Protein AF-A0A177B471-F1 (afdb_monomer_lite)

Organism: NCBI:txid1819745

InterPro domains:
  IPR006603 PQ-loop repeat [PF04193] (28-86)
  IPR006603 PQ-loop repeat [PF04193] (118-155)
  IPR006603 PQ-loop repeat [SM00679] (41-72)
  IPR006603 PQ-loop repeat [SM00679] (111-144)
  IPR016817 Mannose-P-dolichol utilization defect 1 protein [PTHR12226] (16-91)

pLDDT: mean 73.07, std 12.73, range [35.38, 90.81]

Foldseek 3Di:
DPVVVVLPPPPPDCVVVSVVVVVVVVVLLCLQVVLVVVLVVLVVLLVVLCVVVVHPPLDDPQLVVLLVVLVVVLVVVCVVVVPDPSPSRPLDDDDPVVSVVSVVSVLSNLVSLQCPVSLVSCVVVVANPSDDLVSLVVVLVSLVVVLVVCVVVVDDPVVNVSSVNSNVSSVSSSVSCVVRVPPDD

Sequence (185 aa):
MTVTKKCVSLEKNLSTLLSIVCIKLALLKILGMGIVTCSAIVKLPQIIKIVRSGNARGLSLFSTFLDIFAATSVSIYGFYKHVPFSKWSSNTIYDSFTEKYEASLRDTALLSQVPLIQIYLNFNNKSTGNLSAITTGLIFIGSFVRFITVLCDNIDTLYLINVTVLSFCNGMLFYQIIHYWNKKS

Structure (mmCIF, N/CA/C/O backbone):
data_AF-A0A177B471-F1
#
_entry.id   AF-A0A177B471-F1
#
loop_
_atom_site.group_PDB
_atom_site.id
_atom_site.type_symbol
_atom_site.label_atom_id
_atom_site.label_alt_id
_atom_site.label_comp_id
_atom_site.label_asym_id
_atom_site.label_entity_id
_atom_site.label_seq_id
_atom_site.pdbx_PDB_ins_code
_atom_site.Cartn_x
_atom_site.Cartn_y
_atom_site.Cartn_z
_atom_site.occupancy
_atom_site.B_iso_or_equiv
_atom_site.auth_seq_id
_atom_site.auth_comp_id
_atom_site.auth_asym_id
_atom_site.auth_atom_id
_atom_site.pdbx_PDB_model_num
ATOM 1 N N . MET A 1 1 ? 8.055 3.881 -27.076 1.00 38.19 1 MET A N 1
ATOM 2 C CA . MET A 1 1 ? 7.096 3.178 -27.970 1.00 38.19 1 MET A CA 1
ATOM 3 C C . MET A 1 1 ? 7.834 2.205 -28.905 1.00 38.19 1 MET A C 1
ATOM 5 O O . MET A 1 1 ? 7.396 1.928 -30.012 1.00 38.19 1 MET A O 1
ATOM 9 N N . THR A 1 2 ? 8.972 1.675 -28.448 1.00 35.38 2 THR A N 1
ATOM 10 C CA . THR A 1 2 ? 10.043 1.161 -29.318 1.00 35.38 2 THR A CA 1
ATOM 11 C C . THR A 1 2 ? 10.175 -0.365 -29.247 1.00 35.38 2 THR A C 1
ATOM 13 O O . THR A 1 2 ? 10.723 -0.977 -30.154 1.00 35.38 2 THR A O 1
ATOM 16 N N . VAL A 1 3 ? 9.611 -0.997 -28.210 1.00 50.38 3 VAL A N 1
ATOM 17 C CA . VAL A 1 3 ? 9.727 -2.447 -27.964 1.00 50.38 3 VAL A CA 1
ATOM 18 C C . VAL A 1 3 ? 8.671 -3.254 -28.730 1.00 50.38 3 VAL A C 1
ATOM 20 O O . VAL A 1 3 ? 8.978 -4.329 -29.232 1.00 50.38 3 VAL A O 1
ATOM 23 N N . THR A 1 4 ? 7.463 -2.712 -28.942 1.00 45.59 4 THR A N 1
ATOM 24 C CA . THR A 1 4 ? 6.420 -3.373 -29.754 1.00 45.59 4 THR A CA 1
ATOM 25 C C . THR A 1 4 ? 6.856 -3.550 -31.212 1.00 45.59 4 THR A C 1
ATOM 27 O O . THR A 1 4 ? 6.520 -4.546 -31.839 1.00 45.59 4 THR A O 1
ATOM 30 N N . LYS A 1 5 ? 7.670 -2.621 -31.736 1.00 43.56 5 LYS A N 1
ATOM 31 C CA . LYS A 1 5 ? 8.214 -2.701 -33.100 1.00 43.56 5 LYS A CA 1
ATOM 32 C C . LYS A 1 5 ? 9.277 -3.799 -33.258 1.00 43.56 5 LYS A C 1
ATOM 34 O O . LYS A 1 5 ? 9.393 -4.361 -34.337 1.00 43.56 5 LYS A O 1
ATOM 39 N N . LYS A 1 6 ? 9.999 -4.157 -32.186 1.00 44.16 6 LYS A N 1
ATOM 40 C CA . LYS A 1 6 ? 11.016 -5.227 -32.201 1.00 44.16 6 LYS A CA 1
ATOM 41 C C . LYS A 1 6 ? 10.428 -6.641 -32.284 1.00 44.16 6 LYS A C 1
ATOM 43 O O . LYS A 1 6 ? 11.142 -7.552 -32.679 1.00 44.16 6 LYS A O 1
ATOM 48 N N . CYS A 1 7 ? 9.150 -6.830 -31.943 1.00 47.91 7 CYS A N 1
ATOM 49 C CA . CYS A 1 7 ? 8.487 -8.134 -32.076 1.00 47.91 7 CYS A CA 1
ATOM 50 C C . CYS A 1 7 ? 8.095 -8.461 -33.526 1.00 47.91 7 CYS A C 1
ATOM 52 O O . CYS A 1 7 ? 7.915 -9.627 -33.845 1.00 47.91 7 CYS A O 1
ATOM 54 N N . VAL A 1 8 ? 7.978 -7.453 -34.399 1.00 50.59 8 VAL A N 1
ATOM 55 C CA . VAL A 1 8 ? 7.474 -7.625 -35.773 1.00 50.59 8 VAL A CA 1
ATOM 56 C C . VAL A 1 8 ? 8.587 -7.984 -36.772 1.00 50.59 8 VAL A C 1
ATOM 58 O O . VAL A 1 8 ? 8.300 -8.565 -37.804 1.00 50.59 8 VAL A O 1
ATOM 61 N N . SER A 1 9 ? 9.866 -7.697 -36.489 1.00 46.88 9 SER A N 1
ATOM 62 C CA . SER A 1 9 ? 10.953 -7.874 -37.476 1.00 46.88 9 SER A CA 1
ATOM 63 C C . SER A 1 9 ? 11.764 -9.174 -37.359 1.00 46.88 9 SER A C 1
ATOM 65 O O . SER A 1 9 ? 12.731 -9.348 -38.096 1.00 46.88 9 SER A O 1
ATOM 67 N N . LEU A 1 10 ? 11.444 -10.070 -36.423 1.00 47.53 10 LEU A N 1
ATOM 68 C CA . LEU A 1 10 ? 12.214 -11.295 -36.141 1.00 47.53 10 LEU A CA 1
ATOM 69 C C . LEU A 1 10 ? 11.346 -12.540 -36.384 1.00 47.53 10 LEU A C 1
ATOM 71 O O . LEU A 1 10 ? 11.092 -13.338 -35.488 1.00 47.53 10 LEU A O 1
ATOM 75 N N . GLU A 1 11 ? 10.849 -12.671 -37.614 1.00 52.66 11 GLU A N 1
ATOM 76 C CA . GLU A 1 11 ? 9.748 -13.582 -37.959 1.00 52.66 11 GLU A CA 1
ATOM 77 C C . GLU A 1 11 ? 10.163 -15.028 -38.307 1.00 52.66 11 GLU A C 1
ATOM 79 O O . GLU A 1 11 ? 9.288 -15.870 -38.443 1.00 52.66 11 GLU A O 1
ATOM 84 N N . LYS A 1 12 ? 11.449 -15.398 -38.449 1.00 49.22 12 LYS A N 1
ATOM 85 C CA . LYS A 1 12 ? 11.762 -16.654 -39.181 1.00 49.22 12 LYS A CA 1
ATOM 86 C C . LYS A 1 12 ? 12.421 -17.843 -38.470 1.00 49.22 12 LYS A C 1
ATOM 88 O O . LYS A 1 12 ? 12.541 -18.865 -39.124 1.00 49.22 12 LYS A O 1
ATOM 93 N N . ASN A 1 13 ? 12.786 -17.810 -37.181 1.00 51.12 13 ASN A N 1
ATOM 94 C CA . ASN A 1 13 ? 13.334 -19.026 -36.522 1.00 51.12 13 ASN A CA 1
ATOM 95 C C . ASN A 1 13 ? 13.158 -19.123 -34.984 1.00 51.12 13 ASN A C 1
ATOM 97 O O . ASN A 1 13 ? 13.809 -19.938 -34.338 1.00 51.12 13 ASN A O 1
ATOM 101 N N . LEU A 1 14 ? 12.296 -18.301 -34.367 1.00 51.00 14 LEU A N 1
ATOM 102 C CA . LEU A 1 14 ? 12.240 -18.105 -32.901 1.00 51.00 14 LEU A CA 1
ATOM 103 C C . LEU A 1 14 ? 10.839 -18.345 -32.284 1.00 51.00 14 LEU A C 1
ATOM 105 O O . LEU A 1 14 ? 10.542 -17.880 -31.185 1.00 51.00 14 LEU A O 1
ATOM 109 N N . SER A 1 15 ? 9.955 -19.063 -32.978 1.00 59.62 15 SER A N 1
ATOM 110 C CA . SER A 1 15 ? 8.521 -19.205 -32.654 1.00 59.62 15 SER A CA 1
ATOM 111 C C . SER A 1 15 ? 8.220 -19.692 -31.223 1.00 59.62 15 SER A C 1
ATOM 113 O O . SER A 1 15 ? 7.296 -19.183 -30.578 1.00 59.62 15 SER A O 1
ATOM 115 N N . THR A 1 16 ? 9.024 -20.606 -30.671 1.00 56.94 16 THR A N 1
ATOM 116 C CA . THR A 1 16 ? 8.803 -21.159 -29.320 1.00 56.94 16 THR A CA 1
ATOM 117 C C . THR A 1 16 ? 9.272 -20.219 -28.201 1.00 56.94 16 THR A C 1
ATOM 119 O O . THR A 1 16 ? 8.581 -20.056 -27.197 1.00 56.94 16 THR A O 1
ATOM 122 N N . LEU A 1 17 ? 10.411 -19.538 -28.377 1.00 55.16 17 LEU A N 1
ATOM 123 C CA . LEU A 1 17 ? 10.946 -18.596 -27.383 1.00 55.16 17 LEU A CA 1
ATOM 124 C C . LEU A 1 17 ? 10.143 -17.278 -27.370 1.00 55.16 17 LEU A C 1
ATOM 126 O O . LEU A 1 17 ? 9.914 -16.695 -26.309 1.00 55.16 17 LEU A O 1
ATOM 130 N N . LEU A 1 18 ? 9.659 -16.838 -28.541 1.00 53.12 18 LEU A N 1
ATOM 131 C CA . LEU A 1 18 ? 8.874 -15.610 -28.712 1.00 53.12 18 LEU A CA 1
ATOM 132 C C . LEU A 1 18 ? 7.506 -15.692 -28.017 1.00 53.12 18 LEU A C 1
ATOM 134 O O . LEU A 1 18 ? 7.104 -14.738 -27.352 1.00 53.12 18 LEU A O 1
ATOM 138 N N . SER A 1 19 ? 6.826 -16.840 -28.097 1.00 59.97 19 SER A N 1
ATOM 139 C CA . SER A 1 19 ? 5.537 -17.060 -27.423 1.00 59.97 19 SER A CA 1
ATOM 140 C C . SER A 1 19 ? 5.664 -16.908 -25.904 1.00 59.97 19 SER A C 1
ATOM 142 O O . SER A 1 19 ? 4.873 -16.210 -25.273 1.00 59.97 19 SER A O 1
ATOM 144 N N . ILE A 1 20 ? 6.718 -17.477 -25.314 1.00 65.38 20 ILE A N 1
ATOM 145 C CA . ILE A 1 20 ? 6.959 -17.438 -23.865 1.00 65.38 20 ILE A CA 1
ATOM 146 C C . ILE A 1 20 ? 7.250 -16.007 -23.385 1.00 65.38 20 ILE A C 1
ATOM 148 O O . ILE A 1 20 ? 6.701 -15.572 -22.371 1.00 65.38 20 ILE A O 1
ATOM 152 N N . VAL A 1 21 ? 8.073 -15.247 -24.116 1.00 66.06 21 VAL A N 1
ATOM 153 C CA . VAL A 1 21 ? 8.419 -13.860 -23.753 1.00 66.06 21 VAL A CA 1
ATOM 154 C C . VAL A 1 21 ? 7.217 -12.924 -23.916 1.00 66.06 21 VAL A C 1
ATOM 156 O O . VAL A 1 21 ? 6.961 -12.101 -23.035 1.00 66.06 21 VAL A O 1
ATOM 159 N N . CYS A 1 22 ? 6.434 -13.064 -24.989 1.00 64.81 22 CYS A N 1
ATOM 160 C CA . CYS A 1 22 ? 5.253 -12.227 -25.216 1.00 64.81 22 CYS A CA 1
ATOM 161 C C . CYS A 1 22 ? 4.136 -12.510 -24.205 1.00 64.81 22 CYS A C 1
ATOM 163 O O . CYS A 1 22 ? 3.511 -11.565 -23.726 1.00 64.81 22 CYS A O 1
ATOM 165 N N . ILE A 1 23 ? 3.919 -13.778 -23.837 1.00 67.94 23 ILE A N 1
ATOM 166 C CA . ILE A 1 23 ? 2.938 -14.170 -22.814 1.00 67.94 23 ILE A CA 1
ATOM 167 C C . ILE A 1 23 ? 3.339 -13.615 -21.448 1.00 67.94 23 ILE A C 1
ATOM 169 O O . ILE A 1 23 ? 2.507 -13.001 -20.782 1.00 67.94 23 ILE A O 1
ATOM 173 N N . LYS A 1 24 ? 4.613 -13.738 -21.052 1.00 64.06 24 LYS A N 1
ATOM 174 C CA . LYS A 1 24 ? 5.114 -13.130 -19.808 1.00 64.06 24 LYS A CA 1
ATOM 175 C C . LYS A 1 24 ? 4.924 -11.613 -19.805 1.00 64.06 24 LYS A C 1
ATOM 177 O O . LYS A 1 24 ? 4.429 -11.059 -18.831 1.00 64.06 24 LYS A O 1
ATOM 182 N N . LEU A 1 25 ? 5.238 -10.936 -20.909 1.00 62.28 25 LEU A N 1
ATOM 183 C CA . LEU A 1 25 ? 5.087 -9.483 -21.007 1.00 62.28 25 LEU A CA 1
ATOM 184 C C . LEU A 1 25 ? 3.614 -9.037 -20.998 1.00 62.28 25 LEU A C 1
ATOM 186 O O . LEU A 1 25 ? 3.277 -8.006 -20.414 1.00 62.28 25 LEU A O 1
ATOM 190 N N . ALA A 1 26 ? 2.732 -9.796 -21.649 1.00 66.31 26 ALA A N 1
ATOM 191 C CA . ALA A 1 26 ? 1.294 -9.553 -21.638 1.00 66.31 26 ALA A CA 1
ATOM 192 C C . ALA A 1 26 ? 0.719 -9.751 -20.230 1.00 66.31 26 ALA A C 1
ATOM 194 O O . ALA A 1 26 ? -0.012 -8.886 -19.749 1.00 66.31 26 ALA A O 1
ATOM 195 N N . LEU A 1 27 ? 1.125 -10.820 -19.540 1.00 67.62 27 LEU A N 1
ATOM 196 C CA . LEU A 1 27 ? 0.764 -11.077 -18.148 1.00 67.62 27 LEU A CA 1
ATOM 197 C C . LEU A 1 27 ? 1.218 -9.938 -17.235 1.00 67.62 27 LEU A C 1
ATOM 199 O O . LEU A 1 27 ? 0.399 -9.415 -16.491 1.00 67.62 27 LEU A O 1
ATOM 203 N N . LEU A 1 28 ? 2.467 -9.480 -17.344 1.00 63.16 28 LEU A N 1
ATOM 204 C CA . LEU A 1 28 ? 2.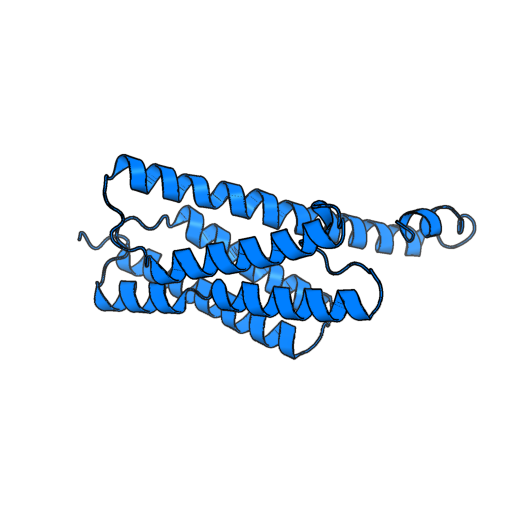987 -8.371 -16.533 1.00 63.16 28 LEU A CA 1
ATOM 205 C C . LEU A 1 28 ? 2.232 -7.053 -16.775 1.00 63.16 28 LEU A C 1
ATOM 207 O O . LEU A 1 28 ? 1.981 -6.294 -15.837 1.00 63.16 28 LEU A O 1
ATOM 211 N N . LYS A 1 29 ? 1.813 -6.782 -18.017 1.00 64.19 29 LYS A N 1
ATOM 212 C CA . LYS A 1 29 ? 0.992 -5.604 -18.348 1.00 64.19 29 LYS A CA 1
ATOM 213 C C . LYS A 1 29 ? -0.424 -5.700 -17.787 1.00 64.19 29 LYS A C 1
ATOM 215 O O . LYS A 1 29 ? -0.930 -4.714 -17.253 1.00 64.19 29 LYS A O 1
ATOM 220 N N . ILE A 1 30 ? -1.056 -6.866 -17.907 1.00 70.00 30 ILE A N 1
ATOM 221 C CA . ILE A 1 30 ? -2.401 -7.114 -17.371 1.00 70.00 30 ILE A CA 1
ATOM 222 C C . ILE A 1 30 ? -2.370 -7.055 -15.841 1.00 70.00 30 ILE A C 1
ATOM 224 O O . ILE A 1 30 ? -3.243 -6.434 -15.241 1.00 70.00 30 ILE A O 1
ATOM 228 N N . LEU A 1 31 ? -1.331 -7.612 -15.214 1.00 69.81 31 LEU A N 1
ATOM 229 C CA . LEU A 1 31 ? -1.132 -7.573 -13.768 1.00 69.81 31 LEU A CA 1
ATOM 230 C C . LEU A 1 31 ? -0.942 -6.130 -13.276 1.00 69.81 31 LEU A C 1
ATOM 232 O O . LEU A 1 31 ? -1.608 -5.709 -12.334 1.00 69.81 31 LEU A O 1
ATOM 236 N N . GLY A 1 32 ? -0.095 -5.344 -13.949 1.00 64.06 32 GLY A N 1
ATOM 237 C CA . GLY A 1 32 ? 0.155 -3.942 -13.604 1.00 64.06 32 GLY A CA 1
ATOM 238 C C . GLY A 1 32 ? -1.097 -3.064 -13.693 1.00 64.06 32 GLY A C 1
ATOM 239 O O . GLY A 1 32 ? -1.443 -2.390 -12.723 1.00 64.06 32 GLY A O 1
ATOM 240 N N . MET A 1 33 ? -1.818 -3.119 -14.819 1.00 63.91 33 MET A N 1
ATOM 241 C CA . MET A 1 33 ? -3.074 -2.372 -14.989 1.00 63.91 33 MET A CA 1
ATOM 242 C C . MET A 1 33 ? -4.164 -2.869 -14.032 1.00 63.91 33 MET A C 1
ATOM 244 O O . MET A 1 33 ? -4.867 -2.060 -13.430 1.00 63.91 33 MET A O 1
ATOM 248 N N . GLY A 1 34 ? -4.254 -4.187 -13.829 1.00 70.94 34 GLY A N 1
ATOM 249 C CA . GLY A 1 34 ? -5.195 -4.805 -12.901 1.00 70.94 34 GLY A CA 1
ATOM 250 C C . GLY A 1 34 ? -5.001 -4.318 -11.469 1.00 70.94 34 GLY A C 1
ATOM 251 O O . GLY A 1 34 ? -5.975 -3.977 -10.809 1.00 70.94 34 GLY A O 1
ATOM 252 N N . ILE A 1 35 ? -3.759 -4.186 -10.996 1.00 67.88 35 ILE A N 1
ATOM 253 C CA . ILE A 1 35 ? -3.475 -3.678 -9.647 1.00 67.88 35 ILE A CA 1
ATOM 254 C C . ILE A 1 35 ? -3.960 -2.230 -9.476 1.00 67.88 35 ILE A C 1
ATOM 256 O O . ILE A 1 35 ? -4.542 -1.911 -8.440 1.00 67.88 35 ILE A O 1
ATOM 260 N N . VAL A 1 36 ? -3.754 -1.355 -10.468 1.00 67.69 36 VAL A N 1
ATOM 261 C CA . VAL A 1 36 ? -4.189 0.055 -10.396 1.00 67.69 36 VAL A CA 1
ATOM 262 C C . VAL A 1 36 ? -5.714 0.159 -10.403 1.00 67.69 36 VAL A C 1
ATOM 264 O O . VAL A 1 36 ? -6.290 0.817 -9.534 1.00 67.69 36 VAL A O 1
ATOM 267 N N . THR A 1 37 ? -6.379 -0.529 -11.335 1.00 69.62 37 THR A N 1
ATOM 268 C CA . THR A 1 37 ? -7.844 -0.511 -11.440 1.00 69.62 37 THR A CA 1
ATOM 269 C C . THR A 1 37 ? -8.496 -1.144 -10.211 1.00 69.62 37 THR A C 1
ATOM 271 O O . THR A 1 37 ? -9.422 -0.565 -9.643 1.00 69.62 37 THR A O 1
ATOM 274 N N . CYS A 1 38 ? -7.969 -2.270 -9.721 1.00 73.00 38 CYS A N 1
ATOM 275 C CA . CYS A 1 38 ? -8.441 -2.887 -8.484 1.00 73.00 38 CYS A CA 1
ATOM 276 C C . CYS A 1 38 ? -8.205 -1.974 -7.275 1.00 73.00 38 CYS A C 1
ATOM 278 O O . CYS A 1 38 ? -9.106 -1.830 -6.457 1.00 73.00 38 CYS A O 1
ATOM 280 N N . SER A 1 39 ? -7.055 -1.301 -7.166 1.00 69.69 39 SER A N 1
ATOM 281 C CA . SER A 1 39 ? -6.757 -0.398 -6.041 1.00 69.69 39 SER A CA 1
ATOM 282 C C . SER A 1 39 ? -7.748 0.771 -5.933 1.00 69.69 39 SER A C 1
ATOM 284 O O . SER A 1 39 ? -8.172 1.125 -4.830 1.00 69.69 39 SER A O 1
ATOM 286 N N . ALA A 1 40 ? -8.176 1.334 -7.066 1.00 70.69 40 ALA A N 1
ATOM 287 C CA . ALA A 1 40 ? -9.208 2.368 -7.089 1.00 70.69 40 ALA A CA 1
ATOM 288 C C . ALA A 1 40 ? -10.576 1.819 -6.649 1.00 70.69 40 ALA A C 1
ATOM 290 O O . ALA A 1 40 ? -11.255 2.428 -5.821 1.00 70.69 40 ALA A O 1
ATOM 291 N N . ILE A 1 41 ? -10.955 0.635 -7.144 1.00 77.69 41 ILE A N 1
ATOM 292 C CA . ILE A 1 41 ? -12.241 -0.001 -6.827 1.00 77.69 41 ILE A CA 1
ATOM 293 C C . ILE A 1 41 ? -12.331 -0.359 -5.342 1.00 77.69 41 ILE A C 1
ATOM 295 O O . ILE A 1 41 ? -13.364 -0.126 -4.722 1.00 77.69 41 ILE A O 1
ATOM 299 N N . VAL A 1 42 ? -11.261 -0.874 -4.732 1.00 75.69 42 VAL A N 1
ATOM 300 C CA . VAL A 1 42 ? -11.305 -1.322 -3.329 1.00 75.69 42 VAL A CA 1
ATOM 301 C C . VAL A 1 42 ? -11.420 -0.179 -2.323 1.00 75.69 42 VAL A C 1
ATOM 303 O O . VAL A 1 42 ? -11.915 -0.405 -1.218 1.00 75.69 42 VAL A O 1
ATOM 306 N N . LYS A 1 43 ? -11.040 1.050 -2.693 1.00 75.38 43 LYS A N 1
ATOM 307 C CA . LYS A 1 43 ? -11.235 2.244 -1.853 1.00 75.38 43 LYS A CA 1
ATOM 308 C C . LYS A 1 43 ? -12.704 2.705 -1.831 1.00 75.38 43 LYS A C 1
ATOM 310 O O . LYS A 1 43 ? -13.138 3.295 -0.844 1.00 75.38 43 LYS A O 1
ATOM 315 N N . LEU A 1 44 ? -13.507 2.376 -2.849 1.00 79.88 44 LEU A N 1
ATOM 316 C CA . LEU A 1 44 ? -14.922 2.778 -2.924 1.00 79.88 44 LEU A CA 1
ATOM 317 C C . LEU A 1 44 ? -15.797 2.169 -1.808 1.00 79.88 44 LEU A C 1
ATOM 319 O O . LEU A 1 44 ? -16.528 2.924 -1.166 1.00 79.88 44 LEU A O 1
ATOM 323 N N . PRO A 1 45 ? -15.709 0.862 -1.482 1.00 75.81 45 PRO A N 1
ATOM 324 C CA . PRO A 1 45 ? -16.402 0.293 -0.328 1.00 75.81 45 PRO A CA 1
ATOM 325 C C . PRO A 1 45 ? -16.083 0.997 0.995 1.00 75.81 45 PRO A C 1
ATOM 327 O O . PRO A 1 45 ? -16.980 1.174 1.819 1.00 75.81 45 PRO A O 1
ATOM 330 N N . GLN A 1 46 ? -14.831 1.428 1.199 1.00 79.25 46 GLN A N 1
ATOM 331 C CA . GLN A 1 46 ? -14.449 2.189 2.394 1.00 79.25 46 GLN A CA 1
ATOM 332 C C . GLN A 1 46 ? -15.154 3.544 2.434 1.00 79.25 46 GLN A C 1
ATOM 334 O O . GLN A 1 46 ? -15.735 3.889 3.460 1.00 79.25 46 GLN A O 1
ATOM 339 N N . ILE A 1 47 ? -15.178 4.272 1.314 1.00 82.62 47 ILE A N 1
ATOM 340 C CA . ILE A 1 47 ? -15.847 5.577 1.216 1.00 82.62 47 ILE A CA 1
ATOM 341 C C . ILE A 1 47 ? -17.350 5.435 1.478 1.00 82.62 47 ILE A C 1
ATOM 343 O O . ILE A 1 47 ? -17.900 6.159 2.305 1.00 82.62 47 ILE A O 1
ATOM 347 N N . ILE A 1 48 ? -18.011 4.459 0.849 1.00 81.75 48 ILE A N 1
ATOM 348 C CA . ILE A 1 48 ? -19.448 4.208 1.044 1.00 81.75 48 ILE A CA 1
ATOM 349 C C . ILE A 1 48 ? -19.751 3.871 2.510 1.00 81.75 48 ILE A C 1
ATOM 351 O O . ILE A 1 48 ? -20.743 4.354 3.059 1.00 81.75 48 ILE A O 1
ATOM 355 N N . LYS A 1 49 ? -18.907 3.062 3.163 1.00 78.19 49 LYS A N 1
ATOM 356 C CA . LYS A 1 49 ? -19.074 2.697 4.578 1.00 78.19 49 LYS A CA 1
ATOM 357 C C . LYS A 1 49 ? -18.906 3.913 5.497 1.00 78.19 49 LYS A C 1
ATOM 359 O O . LYS A 1 49 ? -19.704 4.082 6.417 1.00 78.19 49 LYS A O 1
ATOM 364 N N . ILE A 1 50 ? -17.943 4.793 5.216 1.00 81.94 50 ILE A N 1
ATOM 365 C CA . ILE A 1 50 ? -17.751 6.047 5.963 1.00 81.94 50 ILE A CA 1
ATOM 366 C C . ILE A 1 50 ? -18.974 6.956 5.800 1.00 81.94 50 ILE A C 1
ATOM 368 O O . ILE A 1 50 ? -19.549 7.364 6.806 1.00 81.94 50 ILE A O 1
ATOM 372 N N . VAL A 1 51 ? -19.433 7.189 4.565 1.00 84.62 51 VAL A N 1
ATOM 373 C CA . VAL A 1 51 ? -20.606 8.039 4.278 1.00 84.62 51 VAL A CA 1
ATOM 374 C C . VAL A 1 51 ? -21.864 7.503 4.964 1.00 84.62 51 VAL A C 1
ATOM 376 O O . VAL A 1 51 ? -22.592 8.268 5.587 1.00 84.62 51 VAL A O 1
ATOM 379 N N . ARG A 1 52 ? -22.100 6.186 4.922 1.00 82.06 52 ARG A N 1
ATOM 380 C CA . ARG A 1 52 ? -23.259 5.559 5.582 1.00 82.06 52 ARG A CA 1
ATOM 381 C C . ARG A 1 52 ? -23.205 5.609 7.105 1.00 82.06 52 ARG A C 1
ATOM 383 O O . ARG A 1 52 ? -24.247 5.686 7.742 1.00 82.06 52 ARG A O 1
ATOM 390 N N . SER A 1 53 ? -22.014 5.520 7.687 1.00 80.44 53 SER A N 1
ATOM 391 C CA . SER A 1 53 ? -21.836 5.523 9.144 1.00 80.44 53 SER A CA 1
ATOM 392 C C . SER A 1 53 ? -21.773 6.929 9.750 1.00 80.44 53 SER A C 1
ATOM 394 O O . SER A 1 53 ? -21.829 7.065 10.971 1.00 80.44 53 SER A O 1
ATOM 396 N N . GLY A 1 54 ? -21.599 7.964 8.918 1.00 81.56 54 GLY A N 1
ATOM 397 C CA . GLY A 1 54 ? -21.437 9.352 9.354 1.00 81.56 54 GLY A C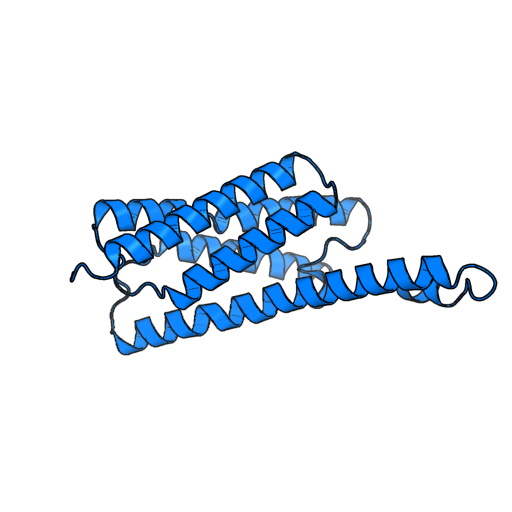A 1
ATOM 398 C C . GLY A 1 54 ? -20.195 9.599 10.219 1.00 81.56 54 GLY A C 1
ATOM 399 O O . GLY A 1 54 ? -20.091 10.649 10.847 1.00 81.56 54 GLY A O 1
ATOM 400 N N . ASN A 1 55 ? -19.262 8.642 10.306 1.00 77.44 55 ASN A N 1
ATOM 401 C CA . ASN A 1 55 ? -18.092 8.745 11.171 1.00 77.44 55 ASN A CA 1
ATOM 402 C C . ASN A 1 55 ? -16.864 8.059 10.549 1.00 77.44 55 ASN A C 1
ATOM 404 O O . ASN A 1 55 ? -16.965 6.989 9.953 1.00 77.44 55 ASN A O 1
ATOM 408 N N . ALA A 1 56 ? -15.681 8.647 10.719 1.00 76.69 56 ALA A N 1
ATOM 409 C CA . ALA A 1 56 ? -14.409 8.124 10.208 1.00 76.69 56 ALA A CA 1
ATOM 410 C C . ALA A 1 56 ? -13.545 7.461 11.303 1.00 76.69 56 ALA A C 1
ATOM 412 O O . ALA A 1 56 ? -12.326 7.353 11.164 1.00 76.69 56 ALA A O 1
ATOM 413 N N . ARG A 1 57 ? -14.162 7.010 12.409 1.00 75.38 57 ARG A N 1
ATOM 414 C CA . ARG A 1 57 ? -13.467 6.289 13.491 1.00 75.38 57 ARG A CA 1
ATOM 415 C C . ARG A 1 57 ? -12.673 5.097 12.942 1.00 75.38 57 ARG A C 1
ATOM 417 O O . ARG A 1 57 ? -13.222 4.263 12.223 1.00 75.38 57 ARG A O 1
ATOM 424 N N . GLY A 1 58 ? -11.396 5.015 13.324 1.00 75.06 58 GLY A N 1
ATOM 425 C CA . GLY A 1 58 ? -10.462 3.972 12.883 1.00 75.06 58 GLY A CA 1
ATOM 426 C C . GLY A 1 58 ? -9.613 4.333 11.658 1.00 75.06 58 GLY A C 1
ATOM 427 O O . GLY A 1 58 ? -8.831 3.497 11.221 1.00 75.06 58 GLY A O 1
ATOM 428 N N . LEU A 1 59 ? -9.737 5.550 11.108 1.00 81.31 59 LEU A N 1
ATOM 429 C CA . LEU A 1 59 ? -8.904 6.027 10.002 1.00 81.31 59 LEU A CA 1
ATOM 430 C C . LEU A 1 59 ? -7.980 7.170 10.453 1.00 81.31 59 LEU A C 1
ATOM 432 O O . LEU A 1 59 ? -8.444 8.206 10.925 1.00 81.31 59 LEU A O 1
ATOM 436 N N . SER A 1 60 ? -6.667 7.018 10.268 1.00 85.69 60 SER A N 1
ATOM 437 C CA . SER A 1 60 ? -5.723 8.134 10.426 1.00 85.69 60 SER A CA 1
ATOM 438 C C . SER A 1 60 ? -5.800 9.117 9.256 1.00 85.69 60 SER A C 1
ATOM 440 O O . SER A 1 60 ? -5.490 8.764 8.112 1.00 85.69 60 SER A O 1
ATOM 442 N N . LEU A 1 61 ? -6.135 10.375 9.558 1.00 80.94 61 LEU A N 1
ATOM 443 C CA . LEU A 1 61 ? -6.074 11.483 8.598 1.00 80.94 61 LEU A CA 1
ATOM 444 C C . LEU A 1 61 ? -4.658 11.678 8.050 1.00 80.94 61 LEU A C 1
ATOM 446 O O . LEU A 1 61 ? -4.489 11.885 6.854 1.00 80.94 61 LEU A O 1
ATOM 450 N N . PHE A 1 62 ? -3.641 11.554 8.906 1.00 83.88 62 PHE A N 1
ATOM 451 C CA . PHE A 1 62 ? -2.249 11.776 8.521 1.00 83.88 62 PHE A CA 1
ATOM 452 C C . PHE A 1 62 ? -1.747 10.718 7.530 1.00 83.88 62 PHE A C 1
ATOM 454 O O . PHE A 1 62 ? -1.177 11.057 6.498 1.00 83.88 62 PHE A O 1
ATOM 461 N N . SER A 1 63 ? -2.038 9.438 7.784 1.00 83.31 63 SER A N 1
ATOM 462 C CA . SER A 1 63 ? -1.722 8.353 6.840 1.00 83.31 63 SER A CA 1
ATOM 463 C C . SER A 1 63 ? -2.452 8.537 5.507 1.00 83.31 63 SER A C 1
ATOM 465 O O . SER A 1 63 ? -1.849 8.388 4.451 1.00 83.31 63 SER A O 1
ATOM 467 N N . THR A 1 64 ? -3.728 8.931 5.553 1.00 82.12 64 THR A N 1
ATOM 468 C CA . THR A 1 64 ? -4.523 9.180 4.340 1.00 82.12 64 THR A CA 1
ATOM 469 C C . THR A 1 64 ? -3.966 10.357 3.533 1.00 82.12 64 THR A C 1
ATOM 471 O O . THR A 1 64 ? -3.933 10.312 2.305 1.00 82.12 64 THR A O 1
ATOM 474 N N . PHE A 1 65 ? -3.496 11.404 4.210 1.00 84.38 65 PHE A N 1
ATOM 475 C CA . PHE A 1 65 ? -2.871 12.556 3.569 1.00 84.38 65 PHE A CA 1
ATOM 476 C C . PHE A 1 65 ? -1.557 12.182 2.872 1.00 84.38 65 PHE A C 1
ATOM 478 O O . PHE A 1 65 ? -1.353 12.569 1.723 1.00 84.38 65 PHE A O 1
ATOM 485 N N . LEU A 1 66 ? -0.698 11.394 3.528 1.00 81.19 66 LEU A N 1
ATOM 486 C CA . LEU A 1 66 ? 0.557 10.915 2.939 1.00 81.19 66 LEU A CA 1
ATOM 487 C C . LEU A 1 66 ? 0.317 10.066 1.684 1.00 81.19 66 LEU A C 1
ATOM 489 O O . LEU A 1 66 ? 1.003 10.264 0.682 1.00 81.19 66 LEU A O 1
ATOM 493 N N . ASP A 1 67 ? -0.693 9.195 1.712 1.00 77.94 67 ASP A N 1
ATOM 494 C CA . ASP A 1 67 ? -1.126 8.402 0.555 1.00 77.94 67 ASP A CA 1
ATOM 495 C C . ASP A 1 67 ? -1.507 9.295 -0.641 1.00 77.94 67 ASP A C 1
ATOM 497 O O . ASP A 1 67 ? -1.080 9.061 -1.776 1.00 77.94 67 ASP A O 1
ATOM 501 N N . 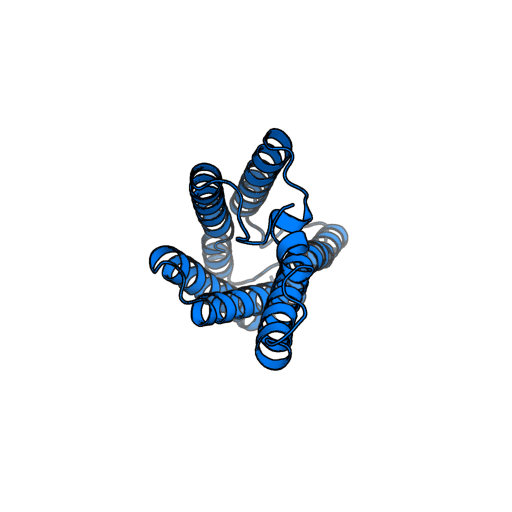ILE A 1 68 ? -2.312 10.336 -0.396 1.00 82.56 68 ILE A N 1
ATOM 502 C CA . ILE A 1 68 ? -2.761 11.275 -1.437 1.00 82.56 68 ILE A CA 1
ATOM 503 C C . ILE A 1 68 ? -1.587 12.106 -1.956 1.00 82.56 68 ILE A C 1
ATOM 505 O O . ILE A 1 68 ? -1.462 12.302 -3.166 1.00 82.56 68 ILE A O 1
ATOM 509 N N . PHE A 1 69 ? -0.713 12.577 -1.066 1.00 84.69 69 PHE A N 1
ATOM 510 C CA . PHE A 1 69 ? 0.456 13.369 -1.433 1.00 84.69 69 PHE A CA 1
ATOM 511 C C . PHE A 1 69 ? 1.418 12.571 -2.319 1.00 84.69 69 PHE A C 1
ATOM 513 O O . PHE A 1 69 ? 1.823 13.047 -3.382 1.00 84.69 69 PHE A O 1
ATOM 520 N N . ALA A 1 70 ? 1.721 11.329 -1.942 1.00 81.50 70 ALA A N 1
ATOM 521 C CA . ALA A 1 70 ? 2.573 10.455 -2.736 1.00 81.50 70 ALA A CA 1
ATOM 522 C C . ALA A 1 70 ? 1.959 10.130 -4.107 1.00 81.50 70 ALA A C 1
ATOM 524 O O . ALA A 1 70 ? 2.643 10.238 -5.127 1.00 81.50 70 ALA A O 1
ATOM 525 N N . ALA A 1 71 ? 0.663 9.801 -4.161 1.00 76.88 71 ALA A N 1
ATOM 526 C CA . ALA A 1 71 ? -0.030 9.538 -5.424 1.00 76.88 71 ALA A CA 1
ATOM 527 C C . ALA A 1 71 ? -0.053 10.771 -6.344 1.00 76.88 71 ALA A C 1
ATOM 529 O O . ALA A 1 71 ? 0.134 10.658 -7.560 1.00 76.88 71 ALA A O 1
ATOM 530 N N . THR A 1 72 ? -0.235 11.958 -5.763 1.00 84.25 72 THR A N 1
ATOM 531 C CA . THR A 1 72 ? -0.215 13.232 -6.491 1.00 84.25 72 THR A CA 1
ATOM 532 C C . THR A 1 72 ? 1.178 13.517 -7.052 1.00 84.25 72 THR A C 1
ATOM 534 O O . THR A 1 72 ? 1.295 13.860 -8.225 1.00 84.25 72 THR A O 1
ATOM 537 N N . SER A 1 73 ? 2.237 13.290 -6.269 1.00 81.25 73 SER A N 1
ATOM 538 C CA . SER A 1 73 ? 3.631 13.455 -6.707 1.00 81.25 73 SER A CA 1
ATOM 539 C C . SER A 1 73 ? 3.974 12.581 -7.924 1.00 81.25 73 SER A C 1
ATOM 541 O O . SER A 1 73 ? 4.467 13.087 -8.936 1.00 81.25 73 SER A O 1
ATOM 543 N N . VAL A 1 74 ? 3.618 11.290 -7.882 1.00 76.94 74 VAL A N 1
ATOM 544 C CA . VAL A 1 74 ? 3.803 10.354 -9.011 1.00 76.94 74 VAL A CA 1
ATOM 545 C C . VAL A 1 74 ? 3.041 10.829 -10.250 1.00 76.94 74 VAL A C 1
ATOM 547 O O . VAL A 1 74 ? 3.580 10.825 -11.358 1.00 76.94 74 VAL A O 1
ATOM 550 N N . SER A 1 75 ? 1.802 11.283 -10.060 1.00 77.44 75 SER A N 1
ATOM 551 C CA . SER A 1 75 ? 0.955 11.758 -11.155 1.00 77.44 75 SER A CA 1
ATOM 552 C C . SER A 1 75 ? 1.533 13.015 -11.810 1.00 77.44 75 SER A C 1
ATOM 554 O O . SER A 1 75 ? 1.637 13.071 -13.034 1.00 77.44 75 SER A O 1
ATOM 556 N N . ILE A 1 76 ? 1.968 14.003 -11.016 1.00 82.88 76 ILE A N 1
ATOM 557 C CA . ILE A 1 76 ? 2.575 15.255 -11.504 1.00 82.88 76 ILE A CA 1
ATOM 558 C C . ILE A 1 76 ? 3.816 14.960 -12.351 1.00 82.88 76 ILE A C 1
ATOM 560 O O . ILE A 1 76 ? 3.956 15.507 -13.447 1.00 82.88 76 ILE A O 1
ATOM 564 N N . TYR A 1 77 ? 4.692 14.067 -11.882 1.00 76.56 77 TYR A N 1
ATOM 565 C CA . TYR A 1 77 ? 5.877 13.666 -12.640 1.00 76.56 77 TYR A CA 1
ATOM 566 C C . TYR A 1 77 ? 5.504 12.994 -13.971 1.00 76.56 77 TYR A C 1
ATOM 568 O O . TYR A 1 77 ? 6.051 13.341 -15.022 1.00 76.56 77 TYR A O 1
ATOM 576 N N . GLY A 1 78 ? 4.523 12.085 -13.944 1.00 76.19 78 GLY A N 1
ATOM 577 C CA . GLY A 1 78 ? 4.007 11.413 -15.138 1.00 76.19 78 GLY A CA 1
ATOM 578 C C . GLY A 1 78 ? 3.432 12.385 -16.173 1.00 76.19 78 GLY A C 1
ATOM 579 O O . GLY A 1 78 ? 3.709 12.241 -17.367 1.00 76.19 78 GLY A O 1
ATOM 580 N N . PHE A 1 79 ? 2.695 13.408 -15.726 1.00 81.69 79 PHE A N 1
ATOM 581 C CA . PHE A 1 79 ? 2.174 14.472 -16.591 1.00 81.69 79 PHE A CA 1
ATOM 582 C C . PHE A 1 79 ? 3.286 15.332 -17.192 1.00 81.69 79 PHE A C 1
ATOM 584 O O . PHE A 1 79 ? 3.279 15.559 -18.401 1.00 81.69 79 PHE A O 1
ATOM 591 N N . TYR A 1 80 ? 4.264 15.758 -16.387 1.00 82.50 80 TYR A N 1
ATOM 592 C CA . TYR A 1 80 ? 5.385 16.585 -16.849 1.00 82.50 80 TYR A CA 1
ATOM 593 C C . TYR A 1 80 ? 6.222 15.892 -17.935 1.00 82.50 80 TYR A C 1
ATOM 595 O O . TYR A 1 80 ? 6.736 16.537 -18.846 1.00 82.50 80 TYR A O 1
ATOM 603 N N . LYS A 1 81 ? 6.349 14.562 -17.861 1.00 78.69 81 LYS A N 1
ATOM 604 C CA . LYS A 1 81 ? 7.098 13.749 -18.830 1.00 78.69 81 LYS A CA 1
ATOM 605 C C . LYS A 1 81 ? 6.238 13.139 -19.941 1.00 78.69 81 LYS A C 1
ATOM 607 O O . LYS A 1 81 ? 6.762 12.363 -20.739 1.00 78.69 81 LYS A O 1
ATOM 612 N N . HIS A 1 82 ? 4.949 13.479 -20.014 1.00 78.81 82 HIS A N 1
ATOM 613 C CA . HIS A 1 82 ? 3.996 12.917 -20.979 1.00 78.81 82 HIS A CA 1
ATOM 614 C C . HIS A 1 82 ? 4.025 11.377 -21.030 1.00 78.81 82 HIS A C 1
ATOM 616 O O . HIS A 1 82 ? 3.924 10.757 -22.095 1.00 78.81 82 HIS A O 1
ATOM 622 N N . VAL A 1 83 ? 4.183 10.740 -19.867 1.00 71.56 83 VAL A N 1
ATOM 623 C CA . VAL A 1 83 ? 4.213 9.281 -19.755 1.00 71.56 83 VAL A CA 1
ATOM 624 C C . VAL A 1 83 ? 2.771 8.767 -19.769 1.00 71.56 83 VAL A C 1
ATOM 626 O O . VAL A 1 83 ? 1.965 9.203 -18.944 1.00 71.56 83 VAL A O 1
ATOM 629 N N . PRO A 1 84 ? 2.410 7.837 -20.673 1.00 72.88 84 PRO A N 1
ATOM 630 C CA . PRO A 1 84 ? 1.051 7.310 -20.729 1.00 72.88 84 PRO A CA 1
ATOM 631 C C . PRO A 1 84 ? 0.687 6.600 -19.418 1.00 72.88 84 PRO A C 1
ATOM 633 O O . PRO A 1 84 ? 1.493 5.840 -18.883 1.00 72.88 84 PRO A O 1
ATOM 636 N N . PHE A 1 85 ? -0.545 6.807 -18.940 1.00 67.62 85 PHE A N 1
ATOM 637 C CA . PHE A 1 85 ? -1.045 6.315 -17.644 1.00 67.62 85 PHE A CA 1
ATOM 638 C C . PHE A 1 85 ? -0.821 4.811 -17.416 1.00 67.62 85 PHE A C 1
ATOM 640 O O . PHE A 1 85 ? -0.484 4.381 -16.318 1.00 67.62 85 PHE A O 1
ATOM 647 N N . SER A 1 86 ? -0.917 4.004 -18.479 1.00 64.38 86 SER A N 1
ATOM 648 C CA . SER A 1 86 ? -0.674 2.554 -18.443 1.00 64.38 86 SER A CA 1
ATOM 649 C C . SER A 1 86 ? 0.743 2.159 -18.016 1.00 64.38 86 SER A C 1
ATOM 651 O O . SER A 1 86 ? 0.987 0.993 -17.714 1.00 64.38 86 SER A O 1
ATOM 653 N N . LYS A 1 87 ? 1.684 3.108 -17.996 1.00 66.81 87 LYS A N 1
ATOM 654 C CA . LYS A 1 87 ? 3.074 2.882 -17.593 1.00 66.81 87 LYS A CA 1
ATOM 655 C C . LYS A 1 87 ? 3.388 3.316 -16.172 1.00 66.81 87 LYS A C 1
ATOM 657 O O . LYS A 1 87 ? 4.404 2.878 -15.652 1.00 66.81 87 LYS A O 1
ATOM 662 N N . TRP A 1 88 ? 2.503 4.063 -15.515 1.00 67.25 88 TRP A N 1
ATOM 663 C CA . TRP A 1 88 ? 2.733 4.542 -14.148 1.00 67.25 88 TRP A CA 1
ATOM 664 C C . TRP A 1 88 ? 2.918 3.392 -13.138 1.00 67.25 88 TRP A C 1
ATOM 666 O O . TRP A 1 88 ? 3.505 3.586 -12.080 1.00 67.25 88 TRP A O 1
ATOM 676 N N . SER A 1 89 ? 2.460 2.175 -13.467 1.00 60.41 89 SER A N 1
ATOM 677 C CA . SER A 1 89 ? 2.622 0.970 -12.642 1.00 60.41 89 SER A CA 1
ATOM 678 C C . SER A 1 89 ? 3.726 0.003 -13.089 1.00 60.41 89 SER A C 1
ATOM 680 O O . SER A 1 89 ? 4.071 -0.899 -12.327 1.00 60.41 89 SER A O 1
ATOM 682 N N . SER A 1 90 ? 4.314 0.145 -14.284 1.00 52.53 90 SER A N 1
ATOM 683 C CA . SER A 1 90 ? 5.194 -0.882 -14.890 1.00 52.53 90 SER A CA 1
ATOM 684 C C . SER A 1 90 ? 6.633 -0.394 -15.092 1.00 52.53 90 SER A C 1
ATOM 686 O O . SER A 1 90 ? 6.830 0.694 -15.608 1.00 52.53 90 SER A O 1
ATOM 688 N N . ASN A 1 91 ? 7.635 -1.216 -14.757 1.00 53.53 91 ASN A N 1
ATOM 689 C CA . ASN A 1 91 ? 9.074 -0.878 -14.815 1.00 53.53 91 ASN A CA 1
ATOM 690 C C . ASN A 1 91 ? 9.657 -0.826 -16.250 1.00 53.53 91 ASN A C 1
ATOM 692 O O . ASN A 1 91 ? 10.856 -0.978 -16.455 1.00 53.53 91 ASN A O 1
ATOM 696 N N . THR A 1 92 ? 8.830 -0.706 -17.294 1.00 43.88 92 THR A N 1
ATOM 697 C CA . THR A 1 92 ? 9.271 -0.968 -18.675 1.00 43.88 92 THR A CA 1
ATOM 698 C C . THR A 1 92 ? 9.687 0.308 -19.427 1.00 43.88 92 THR A C 1
ATOM 700 O O . THR A 1 92 ? 8.909 0.864 -20.207 1.00 43.88 92 THR A O 1
ATOM 703 N N . ILE A 1 93 ? 10.958 0.681 -19.231 1.00 54.62 93 ILE A N 1
ATOM 704 C CA . ILE A 1 93 ? 11.905 1.356 -20.147 1.00 54.62 93 ILE A CA 1
ATOM 705 C C . ILE A 1 93 ? 11.466 2.715 -20.739 1.00 54.62 93 ILE A C 1
ATOM 707 O O . ILE A 1 93 ? 10.823 2.795 -21.796 1.00 54.62 93 ILE A O 1
ATOM 711 N N . TYR A 1 94 ? 11.965 3.776 -20.103 1.00 50.19 94 TYR A N 1
ATOM 712 C CA . TYR A 1 94 ? 12.430 5.035 -20.704 1.00 50.19 94 TYR A CA 1
ATOM 713 C C . TYR A 1 94 ? 13.842 5.308 -20.163 1.00 50.19 94 TYR A C 1
ATOM 715 O O . TYR A 1 94 ? 14.177 4.708 -19.150 1.00 50.19 94 TYR A O 1
ATOM 723 N N . ASP A 1 95 ? 14.641 6.140 -20.849 1.00 46.28 95 ASP A N 1
ATOM 724 C CA . ASP A 1 95 ? 16.052 6.477 -20.552 1.00 46.28 95 ASP A CA 1
ATOM 725 C C . ASP A 1 95 ? 16.505 6.229 -19.109 1.00 46.28 95 ASP A C 1
ATOM 727 O O . ASP A 1 95 ? 15.799 6.593 -18.169 1.00 46.28 95 ASP A O 1
ATOM 731 N N . SER A 1 96 ? 17.736 5.747 -18.933 1.00 54.16 96 SER A N 1
ATOM 732 C CA . SER A 1 96 ? 18.346 5.363 -17.649 1.00 54.16 96 SER A CA 1
ATOM 733 C C . SER A 1 96 ? 18.167 6.392 -16.512 1.00 54.16 96 SER A C 1
ATOM 735 O O . SER A 1 96 ? 18.159 6.039 -15.336 1.00 54.16 96 SER A O 1
ATOM 737 N N . PHE A 1 97 ? 17.993 7.680 -16.837 1.00 56.12 97 PHE A N 1
ATOM 738 C CA . PHE A 1 97 ? 17.689 8.746 -15.873 1.00 56.12 97 PHE A CA 1
ATOM 739 C C . PHE A 1 97 ? 16.232 8.739 -15.357 1.00 56.12 97 PHE A C 1
ATOM 741 O O . PHE A 1 97 ? 15.987 8.997 -14.179 1.00 56.12 97 PHE A O 1
ATOM 748 N N . THR A 1 98 ? 15.261 8.429 -16.219 1.00 61.25 98 THR A N 1
ATOM 749 C CA . THR A 1 98 ? 13.827 8.335 -15.881 1.00 61.25 98 THR A CA 1
ATOM 750 C C . THR A 1 98 ? 13.547 7.096 -15.031 1.00 61.25 98 THR A C 1
ATOM 752 O O . THR A 1 98 ? 12.754 7.165 -14.096 1.00 61.25 98 THR A O 1
ATOM 755 N N . GLU A 1 99 ? 14.259 5.995 -15.288 1.00 64.88 99 GLU A N 1
ATOM 756 C CA . GLU A 1 99 ? 14.200 4.764 -14.487 1.00 64.88 99 GLU A CA 1
ATOM 757 C C . GLU A 1 99 ? 14.595 5.014 -13.024 1.00 64.88 99 GLU A C 1
ATOM 759 O O . GLU A 1 99 ? 13.880 4.613 -12.107 1.00 64.88 99 GLU A O 1
ATOM 764 N N . LYS A 1 100 ? 15.671 5.779 -12.793 1.00 61.28 100 LYS A N 1
ATOM 765 C CA . LYS A 1 100 ? 16.136 6.119 -11.440 1.00 61.28 100 LYS A CA 1
ATOM 766 C C . LYS A 1 100 ? 15.144 7.005 -10.673 1.00 61.28 100 LYS A C 1
ATOM 768 O O . LYS A 1 100 ? 14.946 6.814 -9.474 1.00 61.28 100 LYS A O 1
ATOM 773 N N . TYR A 1 101 ? 14.514 7.966 -11.353 1.00 64.56 101 TYR A N 1
ATOM 774 C CA . TYR A 1 101 ? 13.520 8.855 -10.741 1.00 64.56 101 TYR A CA 1
ATOM 775 C C . TYR A 1 101 ? 12.191 8.138 -10.459 1.00 64.56 101 TYR A C 1
ATOM 777 O O . TYR A 1 101 ? 11.624 8.319 -9.383 1.00 64.56 101 TYR A O 1
ATOM 785 N N . GLU A 1 102 ? 11.707 7.290 -11.375 1.00 63.97 102 GLU A N 1
ATOM 786 C CA . GLU A 1 102 ? 10.522 6.460 -11.124 1.00 63.97 102 GLU A CA 1
ATOM 787 C C . GLU A 1 102 ? 10.765 5.428 -10.018 1.00 63.97 102 GLU A C 1
ATOM 789 O O . GLU A 1 102 ? 9.869 5.213 -9.205 1.00 63.97 102 GLU A O 1
ATOM 794 N N . ALA A 1 103 ? 11.956 4.827 -9.933 1.00 63.78 103 ALA A N 1
ATOM 795 C CA . ALA A 1 103 ? 12.318 3.931 -8.834 1.00 63.78 103 ALA A CA 1
ATOM 796 C C . ALA A 1 103 ? 12.264 4.660 -7.480 1.00 63.78 103 ALA A C 1
ATOM 798 O O . ALA A 1 103 ? 11.592 4.204 -6.556 1.00 63.78 103 ALA A O 1
ATOM 799 N N . SER A 1 104 ? 12.854 5.858 -7.398 1.00 64.88 104 SER A N 1
ATOM 800 C CA . SER A 1 104 ? 12.803 6.689 -6.187 1.00 64.88 104 SER A CA 1
ATOM 801 C C . SER A 1 104 ? 11.372 7.109 -5.811 1.00 64.88 104 SER A C 1
ATOM 803 O O . SER A 1 104 ? 10.997 7.073 -4.635 1.00 64.88 104 SER A O 1
ATOM 805 N N . LEU A 1 105 ? 10.534 7.456 -6.793 1.00 68.62 105 LEU A N 1
ATOM 806 C CA . LEU A 1 105 ? 9.125 7.797 -6.570 1.00 68.62 105 LEU A CA 1
ATOM 807 C C . LEU A 1 105 ? 8.287 6.583 -6.144 1.00 68.62 105 LEU A C 1
ATOM 809 O O . LEU A 1 105 ? 7.424 6.721 -5.277 1.00 68.62 105 LEU A O 1
ATOM 813 N N . ARG A 1 106 ? 8.552 5.396 -6.703 1.00 65.50 106 ARG A N 1
ATOM 814 C CA . ARG A 1 106 ? 7.927 4.130 -6.284 1.00 65.50 106 ARG A CA 1
ATOM 815 C C . ARG A 1 106 ? 8.265 3.809 -4.839 1.00 65.50 106 ARG A C 1
ATOM 817 O O . ARG A 1 106 ? 7.350 3.520 -4.075 1.00 65.50 106 ARG A O 1
ATOM 824 N N . ASP A 1 107 ? 9.532 3.912 -4.456 1.00 67.06 107 ASP A N 1
ATOM 825 C CA . ASP A 1 107 ? 9.958 3.665 -3.079 1.00 67.06 107 ASP A CA 1
ATOM 826 C C . ASP A 1 107 ? 9.300 4.654 -2.109 1.00 67.06 107 ASP A C 1
ATOM 828 O O . ASP A 1 107 ? 8.737 4.251 -1.091 1.00 67.06 107 ASP A O 1
ATOM 832 N N . THR A 1 108 ? 9.252 5.940 -2.466 1.00 64.25 108 THR A N 1
ATOM 833 C CA . THR A 1 108 ? 8.599 6.970 -1.639 1.00 64.25 108 THR A CA 1
ATOM 834 C C . THR A 1 108 ? 7.086 6.731 -1.513 1.00 64.25 108 THR A C 1
ATOM 836 O O . THR A 1 108 ? 6.517 6.863 -0.427 1.00 64.25 108 THR A O 1
ATOM 839 N N . ALA A 1 109 ? 6.421 6.319 -2.597 1.00 71.56 109 ALA A N 1
ATOM 840 C CA . ALA A 1 109 ? 5.000 5.980 -2.578 1.00 71.56 109 ALA A CA 1
ATOM 841 C C . ALA A 1 109 ? 4.705 4.692 -1.793 1.00 71.56 109 ALA A C 1
ATOM 843 O O . ALA A 1 109 ? 3.701 4.625 -1.084 1.00 71.56 109 ALA A O 1
ATOM 844 N N . LEU A 1 110 ? 5.580 3.687 -1.849 1.00 70.56 110 LEU A N 1
ATOM 845 C CA . LEU A 1 110 ? 5.452 2.469 -1.044 1.00 70.56 110 LEU A CA 1
ATOM 846 C C . LEU A 1 110 ? 5.600 2.762 0.450 1.00 70.56 110 LEU A C 1
ATOM 848 O O . LEU A 1 110 ? 4.832 2.225 1.247 1.00 70.56 110 LEU A O 1
ATOM 852 N N . LEU A 1 111 ? 6.519 3.657 0.822 1.00 70.50 111 LEU A N 1
ATOM 853 C CA . LEU A 1 111 ? 6.695 4.095 2.208 1.00 70.50 111 LEU A CA 1
ATOM 854 C C . LEU A 1 111 ? 5.474 4.863 2.737 1.00 70.50 111 LEU A C 1
ATOM 856 O O . LEU A 1 111 ? 5.097 4.681 3.893 1.00 70.50 111 LEU A O 1
ATOM 860 N N . SER A 1 112 ? 4.805 5.658 1.894 1.00 72.88 112 SER A N 1
ATOM 861 C CA . SER A 1 112 ? 3.558 6.341 2.282 1.00 72.88 112 SER A CA 1
ATOM 862 C C . SER A 1 112 ? 2.395 5.377 2.557 1.00 72.88 112 SER A C 1
ATOM 864 O O . SER A 1 112 ? 1.563 5.655 3.417 1.00 72.88 112 SER A O 1
ATOM 866 N N . GLN A 1 113 ? 2.401 4.215 1.894 1.00 74.62 113 GLN A N 1
ATOM 867 C CA . GLN A 1 113 ? 1.359 3.190 1.988 1.00 74.62 113 GLN A CA 1
ATOM 868 C C . GLN A 1 113 ? 1.541 2.235 3.169 1.00 74.62 113 GLN A C 1
ATOM 870 O O . GLN A 1 113 ? 0.690 1.368 3.380 1.00 74.62 113 GLN A O 1
ATOM 875 N N . VAL A 1 114 ? 2.638 2.333 3.931 1.00 81.50 114 VAL A N 1
ATOM 876 C CA . VAL A 1 114 ? 2.848 1.418 5.055 1.00 81.50 114 VAL A CA 1
ATOM 877 C C . VAL A 1 114 ? 1.827 1.743 6.150 1.00 81.50 114 VAL A C 1
ATOM 879 O O . VAL A 1 114 ? 1.832 2.848 6.700 1.00 81.50 114 VAL A O 1
ATOM 882 N N . PRO A 1 115 ? 0.971 0.788 6.549 1.00 84.75 115 PRO A N 1
ATOM 883 C CA . PRO A 1 115 ? -0.122 1.060 7.475 1.00 84.75 115 PRO A CA 1
ATOM 884 C C . PRO A 1 115 ? 0.319 1.208 8.943 1.00 84.75 115 PRO A C 1
ATOM 886 O O . PRO A 1 115 ? -0.497 0.997 9.833 1.00 84.75 115 PRO A O 1
ATOM 889 N N . LEU A 1 116 ? 1.570 1.583 9.242 1.00 83.81 116 LEU A N 1
ATOM 890 C CA . LEU A 1 116 ? 2.113 1.639 10.612 1.00 83.81 116 LEU A CA 1
ATOM 891 C C . LEU A 1 116 ? 1.257 2.497 11.544 1.00 83.81 116 LEU A C 1
ATOM 893 O O . LEU A 1 116 ? 0.909 2.075 12.646 1.00 83.81 116 LEU A O 1
ATOM 897 N N . ILE A 1 117 ? 0.864 3.680 11.072 1.00 83.81 117 ILE A N 1
ATOM 898 C CA . ILE A 1 117 ? 0.026 4.604 11.839 1.00 83.81 117 ILE A CA 1
ATOM 899 C C . ILE A 1 117 ? -1.351 3.979 12.109 1.00 83.81 117 ILE A C 1
ATOM 901 O O . ILE A 1 117 ? -1.879 4.096 13.211 1.00 83.81 117 ILE A O 1
ATOM 905 N N . GLN A 1 118 ? -1.927 3.278 11.128 1.00 85.06 118 GLN A N 1
ATOM 906 C CA . GLN A 1 118 ? -3.226 2.610 11.272 1.00 85.06 118 GLN A CA 1
ATOM 907 C C . GLN A 1 118 ? -3.135 1.407 12.224 1.00 85.06 118 GLN A C 1
ATOM 909 O O . GLN A 1 118 ? -4.003 1.233 13.074 1.00 85.06 118 GLN A O 1
ATOM 914 N N . ILE A 1 119 ? -2.064 0.611 12.130 1.00 86.38 119 ILE A N 1
ATOM 915 C CA . ILE A 1 119 ? -1.792 -0.536 13.009 1.00 86.38 119 ILE A CA 1
ATOM 916 C C . ILE A 1 119 ? -1.690 -0.078 14.464 1.00 86.38 119 ILE A C 1
ATOM 918 O O . ILE A 1 119 ? -2.288 -0.686 15.356 1.00 86.38 119 ILE A O 1
ATOM 922 N N . TYR A 1 120 ? -0.948 1.004 14.699 1.00 85.75 120 TYR A N 1
ATOM 923 C CA . TYR A 1 120 ? -0.773 1.582 16.026 1.00 85.75 120 TYR A CA 1
ATOM 924 C C . TYR A 1 120 ? -2.099 2.095 16.603 1.00 85.75 120 TYR A C 1
ATOM 926 O O . TYR A 1 120 ? -2.443 1.795 17.746 1.00 85.75 120 TYR A O 1
ATOM 934 N N . LEU A 1 121 ? -2.891 2.812 15.801 1.00 84.88 121 LEU A N 1
ATOM 935 C CA . LEU A 1 121 ? -4.199 3.306 16.233 1.00 84.88 121 LEU A CA 1
ATOM 936 C C . LEU A 1 121 ? -5.183 2.171 16.522 1.00 84.88 121 LEU A C 1
ATOM 938 O O . LEU A 1 121 ? -5.872 2.221 17.537 1.00 84.88 121 LEU A O 1
ATOM 942 N N . ASN A 1 122 ? -5.233 1.136 15.684 1.00 85.31 122 ASN A N 1
ATOM 943 C CA . ASN A 1 122 ? -6.083 -0.033 15.920 1.00 85.31 122 ASN A CA 1
ATOM 944 C C . ASN A 1 122 ? -5.701 -0.756 17.216 1.00 85.31 122 ASN A C 1
ATOM 946 O O . ASN A 1 122 ? -6.579 -1.200 17.957 1.00 85.31 122 ASN A O 1
ATOM 950 N N . PHE A 1 123 ? -4.401 -0.838 17.512 1.00 84.81 123 PHE A N 1
ATOM 951 C CA . PHE A 1 123 ? -3.903 -1.434 18.747 1.00 84.81 123 PHE A CA 1
ATOM 952 C C . PHE A 1 123 ? -4.319 -0.626 19.985 1.00 84.81 123 PHE A C 1
ATOM 954 O O . PHE A 1 123 ? -4.889 -1.193 20.919 1.00 84.81 123 PHE A O 1
ATOM 961 N N . ASN A 1 124 ? -4.112 0.695 19.971 1.00 85.12 124 ASN A N 1
ATOM 962 C CA . ASN A 1 124 ? -4.502 1.573 21.080 1.00 85.12 124 ASN A CA 1
ATOM 963 C C . ASN A 1 124 ? -6.020 1.607 21.292 1.00 85.12 124 ASN A C 1
ATOM 965 O O . ASN A 1 124 ? -6.492 1.523 22.424 1.00 85.12 124 ASN A O 1
ATOM 969 N N . ASN A 1 125 ? -6.787 1.691 20.204 1.00 80.94 125 ASN A N 1
ATOM 970 C CA . ASN A 1 125 ? -8.245 1.784 20.258 1.00 80.94 125 ASN A CA 1
ATOM 971 C C . ASN A 1 125 ? -8.917 0.437 20.568 1.00 80.94 125 ASN A C 1
ATOM 973 O O . ASN A 1 125 ? -10.116 0.413 20.839 1.00 80.94 125 ASN A O 1
ATOM 977 N N . LYS A 1 126 ? -8.182 -0.687 20.495 1.00 82.38 126 LYS A N 1
ATOM 978 C CA . LYS A 1 126 ? -8.695 -2.068 20.633 1.00 82.38 126 LYS A CA 1
ATOM 979 C C . LYS A 1 126 ? -9.932 -2.364 19.762 1.00 82.38 126 LYS A C 1
ATOM 981 O O . LYS A 1 126 ? -10.689 -3.294 20.045 1.00 82.38 126 LYS A O 1
ATOM 986 N N . SER A 1 127 ? -10.132 -1.568 18.715 1.00 79.75 127 SER A N 1
ATOM 987 C CA . SER A 1 127 ? -11.238 -1.606 17.764 1.00 79.75 127 SER A CA 1
ATOM 988 C C . SER A 1 127 ? -10.748 -1.033 16.438 1.00 79.75 127 SER A C 1
ATOM 990 O O . SER A 1 127 ? -9.936 -0.108 16.411 1.00 79.75 127 SER A O 1
ATOM 992 N N . THR A 1 128 ? -11.258 -1.569 15.334 1.00 80.06 128 THR A N 1
ATOM 993 C CA . THR A 1 128 ? -10.914 -1.139 13.969 1.00 80.06 128 THR A CA 1
ATOM 994 C C . THR A 1 128 ? -11.893 -0.110 13.402 1.00 80.06 128 THR A C 1
ATOM 996 O O . THR A 1 128 ? -11.744 0.322 12.259 1.00 80.06 128 THR A O 1
ATOM 999 N N . GLY A 1 129 ? -12.923 0.271 14.167 1.00 80.44 129 GLY A N 1
ATOM 1000 C CA . GLY A 1 129 ? -13.939 1.235 13.744 1.00 80.44 129 GLY A CA 1
ATOM 1001 C C . GLY A 1 129 ? -14.590 0.871 12.404 1.00 80.44 129 GLY A C 1
ATOM 1002 O O . GLY A 1 129 ? -15.032 -0.259 12.190 1.00 80.44 129 GLY A O 1
ATOM 1003 N N . ASN A 1 130 ? -14.632 1.830 11.479 1.00 74.88 130 ASN A N 1
ATOM 1004 C CA . ASN A 1 130 ? -15.299 1.690 10.181 1.00 74.88 130 ASN A CA 1
ATOM 1005 C C . ASN A 1 130 ? -14.410 1.132 9.065 1.00 74.88 130 ASN A C 1
ATOM 1007 O O . ASN A 1 130 ? -14.819 1.130 7.901 1.00 74.88 130 ASN A O 1
ATOM 1011 N N . LEU A 1 131 ? -13.231 0.601 9.389 1.00 80.38 131 LEU A N 1
ATOM 1012 C CA . LEU A 1 131 ? -12.338 0.013 8.395 1.00 80.38 131 LEU A CA 1
ATOM 1013 C C . LEU A 1 131 ? -13.036 -1.151 7.653 1.00 80.38 131 LEU A C 1
ATOM 1015 O O . LEU A 1 131 ? -13.805 -1.929 8.229 1.00 80.38 131 LEU A O 1
ATOM 1019 N N . SER A 1 132 ? -12.852 -1.227 6.332 1.00 83.31 132 SER A N 1
ATOM 1020 C CA . SER A 1 132 ? -13.440 -2.279 5.488 1.00 83.31 132 SER A CA 1
ATOM 1021 C C . SER A 1 132 ? -12.485 -3.458 5.404 1.00 83.31 132 SER A C 1
ATOM 1023 O O . SER A 1 132 ? -11.432 -3.360 4.777 1.00 83.31 132 SER A O 1
ATOM 1025 N N . ALA A 1 133 ? -12.868 -4.586 5.987 1.00 79.81 133 ALA A N 1
ATOM 1026 C CA . ALA A 1 133 ? -12.044 -5.780 5.937 1.00 79.81 133 ALA A CA 1
ATOM 1027 C C . ALA A 1 133 ? -11.926 -6.390 4.539 1.00 79.81 133 ALA A C 1
ATOM 1029 O O . ALA A 1 133 ? -10.885 -6.948 4.212 1.00 79.81 133 ALA A O 1
ATOM 1030 N N . ILE A 1 134 ? -12.961 -6.244 3.702 1.00 82.81 134 ILE A N 1
ATOM 1031 C CA . ILE A 1 134 ? -12.917 -6.668 2.295 1.00 82.81 134 ILE A CA 1
ATOM 1032 C C . ILE A 1 134 ? -11.815 -5.887 1.575 1.00 82.81 134 ILE A C 1
ATOM 1034 O O . ILE A 1 134 ? -10.961 -6.467 0.911 1.00 82.81 134 ILE A O 1
ATOM 1038 N N . THR A 1 135 ? -11.790 -4.566 1.765 1.00 83.50 135 THR A N 1
ATOM 1039 C CA . THR A 1 135 ? -10.769 -3.699 1.173 1.00 83.50 135 THR A CA 1
ATOM 1040 C C . THR A 1 135 ? -9.379 -4.051 1.688 1.00 83.50 135 THR A C 1
ATOM 1042 O O . THR A 1 135 ? -8.463 -4.211 0.887 1.00 83.50 135 THR A O 1
ATOM 1045 N N . THR A 1 136 ? -9.209 -4.216 3.002 1.00 84.56 136 THR A N 1
ATOM 1046 C CA . THR A 1 136 ? -7.896 -4.544 3.571 1.00 84.56 136 THR A CA 1
ATOM 1047 C C . THR A 1 136 ? -7.409 -5.930 3.148 1.00 84.56 136 THR A C 1
ATOM 1049 O O . THR A 1 136 ? -6.228 -6.086 2.853 1.00 84.56 136 THR A O 1
ATOM 1052 N N . GLY A 1 137 ? -8.301 -6.916 3.031 1.00 85.94 137 GLY A N 1
ATOM 1053 C CA . GLY A 1 137 ? -7.959 -8.237 2.501 1.00 85.94 137 GLY A CA 1
ATOM 1054 C C . GLY A 1 137 ? -7.486 -8.175 1.049 1.00 85.94 137 GLY A C 1
ATOM 1055 O O . GLY A 1 137 ? -6.484 -8.792 0.697 1.00 85.94 137 GLY A O 1
ATOM 1056 N N . LEU A 1 138 ? -8.136 -7.363 0.212 1.00 83.94 138 LEU A N 1
ATOM 1057 C CA . LEU A 1 138 ? -7.711 -7.163 -1.177 1.00 83.94 138 LEU A CA 1
ATOM 1058 C C . LEU A 1 138 ? -6.375 -6.414 -1.283 1.00 83.94 138 LEU A C 1
ATOM 1060 O O . LEU A 1 138 ? -5.560 -6.747 -2.142 1.00 83.94 138 LEU A O 1
ATOM 1064 N N . ILE A 1 139 ? -6.119 -5.446 -0.399 1.00 83.44 139 ILE A N 1
ATOM 1065 C CA . ILE A 1 139 ? -4.818 -4.763 -0.311 1.00 83.44 139 ILE A CA 1
ATOM 1066 C C . ILE A 1 139 ? -3.717 -5.759 0.074 1.00 83.44 139 ILE A C 1
ATOM 1068 O O . ILE A 1 139 ? -2.659 -5.758 -0.554 1.00 83.44 139 ILE A O 1
ATOM 1072 N N . PHE A 1 140 ? -3.982 -6.648 1.035 1.00 86.94 140 PHE A N 1
ATOM 1073 C CA . PHE A 1 140 ? -3.049 -7.702 1.437 1.00 86.94 140 PHE A CA 1
ATOM 1074 C C . PHE A 1 140 ? -2.742 -8.684 0.294 1.00 86.94 140 PHE A C 1
ATOM 1076 O O . PHE A 1 140 ? -1.575 -8.960 0.008 1.00 86.94 140 PHE A O 1
ATOM 1083 N N . ILE A 1 141 ? -3.768 -9.152 -0.425 1.00 87.38 141 ILE A N 1
ATOM 1084 C CA . ILE A 1 141 ? -3.584 -10.006 -1.610 1.00 87.38 141 ILE A CA 1
ATOM 1085 C C . ILE A 1 141 ? -2.754 -9.272 -2.672 1.00 87.38 141 ILE A C 1
ATOM 1087 O O . ILE A 1 141 ? -1.811 -9.837 -3.223 1.00 87.38 141 ILE A O 1
ATOM 1091 N N . GLY A 1 142 ? -3.050 -7.996 -2.927 1.00 81.38 142 GLY A N 1
ATOM 1092 C CA . GLY A 1 142 ? -2.297 -7.173 -3.874 1.00 81.38 142 GLY A CA 1
ATOM 1093 C C . GLY A 1 142 ? -0.822 -7.011 -3.492 1.00 81.38 142 GLY A C 1
ATOM 1094 O O . GLY A 1 142 ? 0.050 -7.116 -4.358 1.00 81.38 142 GLY A O 1
ATOM 1095 N N . SER A 1 143 ? -0.516 -6.801 -2.206 1.00 83.50 143 SER A N 1
ATOM 1096 C CA . SER A 1 143 ? 0.872 -6.729 -1.727 1.00 83.50 143 SER A CA 1
ATOM 1097 C C . SER A 1 143 ? 1.602 -8.066 -1.843 1.00 83.50 143 SER A C 1
ATOM 1099 O O . SER A 1 143 ? 2.782 -8.085 -2.186 1.00 83.50 143 SER A O 1
ATOM 1101 N N . PHE A 1 144 ? 0.896 -9.179 -1.644 1.00 83.94 144 PHE A N 1
ATOM 1102 C CA . PHE A 1 144 ? 1.462 -10.518 -1.775 1.00 83.94 144 PHE A CA 1
ATOM 1103 C C . PHE A 1 144 ? 1.782 -10.874 -3.234 1.00 83.94 144 PHE A C 1
ATOM 1105 O O . PHE A 1 144 ? 2.864 -11.373 -3.536 1.00 83.94 144 PHE A O 1
ATOM 1112 N N . VAL A 1 145 ? 0.891 -10.528 -4.169 1.00 81.88 145 VAL A N 1
ATOM 1113 C CA . VAL A 1 145 ? 1.141 -10.664 -5.615 1.00 81.88 145 VAL A CA 1
ATOM 1114 C C . VAL A 1 145 ? 2.359 -9.843 -6.043 1.00 81.88 145 VAL A C 1
ATOM 1116 O O . VAL A 1 145 ? 3.186 -10.326 -6.819 1.00 81.88 145 VAL A O 1
ATOM 1119 N N . ARG A 1 146 ? 2.512 -8.620 -5.515 1.00 77.00 146 ARG A N 1
ATOM 1120 C CA . ARG A 1 146 ? 3.708 -7.801 -5.760 1.00 77.00 146 ARG A CA 1
ATOM 1121 C C . ARG A 1 146 ? 4.963 -8.483 -5.230 1.00 77.00 146 ARG A C 1
ATOM 1123 O O . ARG A 1 146 ? 5.917 -8.596 -5.984 1.00 77.00 146 ARG A O 1
ATOM 1130 N N . PHE A 1 147 ? 4.949 -8.995 -4.002 1.00 83.75 147 PHE A N 1
ATOM 1131 C CA . PHE A 1 147 ? 6.078 -9.741 -3.441 1.00 83.75 147 PHE A CA 1
ATOM 1132 C C . PHE A 1 147 ? 6.507 -10.914 -4.334 1.00 83.75 147 PHE A C 1
ATOM 1134 O O . PHE A 1 147 ? 7.682 -11.011 -4.680 1.00 83.75 147 PHE A O 1
ATOM 1141 N N . ILE A 1 148 ? 5.558 -11.736 -4.796 1.00 80.06 148 ILE A N 1
ATOM 1142 C CA . ILE A 1 148 ? 5.847 -12.844 -5.723 1.00 80.06 148 ILE A CA 1
ATOM 1143 C C . ILE A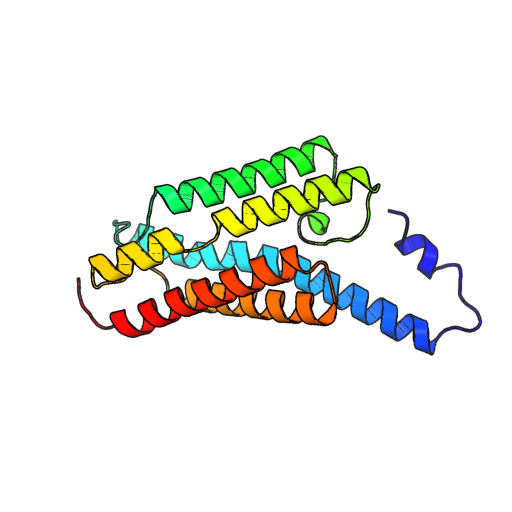 1 148 ? 6.440 -12.328 -7.038 1.00 80.06 148 ILE A C 1
ATOM 1145 O O . ILE A 1 148 ? 7.418 -12.882 -7.527 1.00 80.06 148 ILE A O 1
ATOM 1149 N N . THR A 1 149 ? 5.879 -11.257 -7.603 1.00 77.25 149 THR A N 1
ATOM 1150 C CA . THR A 1 149 ? 6.367 -10.691 -8.871 1.00 77.25 149 THR A CA 1
ATOM 1151 C C . THR A 1 149 ? 7.812 -10.204 -8.737 1.00 77.25 149 THR A C 1
ATOM 1153 O O . THR A 1 149 ? 8.637 -10.518 -9.586 1.00 77.25 149 THR A O 1
ATOM 1156 N N . VAL A 1 150 ? 8.151 -9.522 -7.637 1.00 75.94 150 VAL A N 1
ATOM 1157 C CA . VAL A 1 150 ? 9.523 -9.046 -7.380 1.00 75.94 150 VAL A CA 1
ATOM 1158 C C . VAL A 1 150 ? 10.496 -10.200 -7.147 1.00 75.94 150 VAL A C 1
ATOM 1160 O O . VAL A 1 150 ? 11.615 -10.153 -7.655 1.00 75.94 150 VAL A O 1
ATOM 1163 N N . LEU A 1 151 ? 10.070 -11.251 -6.437 1.00 77.25 151 LEU A N 1
ATOM 1164 C CA . LEU A 1 151 ? 10.865 -12.473 -6.286 1.00 77.25 151 LEU A CA 1
ATOM 1165 C C . LEU A 1 151 ? 11.146 -13.145 -7.636 1.00 77.25 151 LEU A C 1
ATOM 1167 O O . LEU A 1 151 ? 12.258 -13.607 -7.870 1.00 77.25 151 LEU A O 1
ATOM 1171 N N . CYS A 1 152 ? 10.156 -13.208 -8.530 1.00 73.56 152 CYS A N 1
ATOM 1172 C CA . CYS A 1 152 ? 10.323 -13.804 -9.855 1.00 73.56 152 CYS A CA 1
ATOM 1173 C C . CYS A 1 152 ? 11.191 -12.953 -10.789 1.00 73.56 152 CYS A C 1
ATOM 1175 O O . CYS A 1 152 ? 11.950 -13.509 -11.585 1.00 73.56 152 CYS A O 1
ATOM 1177 N N . ASP A 1 153 ? 11.084 -11.628 -10.697 1.00 67.06 153 ASP A N 1
ATOM 1178 C CA . ASP A 1 153 ? 11.827 -10.700 -11.548 1.00 67.06 153 ASP A CA 1
ATOM 1179 C C . ASP A 1 153 ? 13.295 -10.521 -11.097 1.00 67.06 153 ASP A C 1
ATOM 1181 O O . ASP A 1 153 ? 14.073 -9.931 -11.844 1.00 67.06 153 ASP A O 1
ATOM 1185 N N . ASN A 1 154 ? 13.695 -11.052 -9.925 1.00 66.81 154 ASN A N 1
ATOM 1186 C CA . ASN A 1 154 ? 15.048 -10.936 -9.343 1.00 66.81 154 ASN A CA 1
ATOM 1187 C C . ASN A 1 154 ? 15.609 -9.498 -9.418 1.00 66.81 154 ASN A C 1
ATOM 1189 O O . ASN A 1 154 ? 16.743 -9.272 -9.839 1.00 66.81 154 ASN A O 1
ATOM 1193 N N . ILE A 1 155 ? 14.772 -8.524 -9.049 1.00 66.69 155 ILE A N 1
ATOM 1194 C CA . ILE A 1 155 ? 15.090 -7.087 -9.074 1.00 66.69 155 ILE A CA 1
ATOM 1195 C C . ILE A 1 155 ? 15.987 -6.726 -7.872 1.00 66.69 155 ILE A C 1
ATOM 1197 O O . ILE A 1 155 ? 16.166 -7.522 -6.950 1.00 66.69 155 ILE A O 1
ATOM 1201 N N . ASP A 1 156 ? 16.518 -5.502 -7.869 1.00 76.81 156 ASP A N 1
ATOM 1202 C CA . ASP A 1 156 ? 17.264 -4.859 -6.787 1.00 76.81 156 ASP A CA 1
ATOM 1203 C C . ASP A 1 156 ? 16.812 -5.246 -5.367 1.00 76.81 156 ASP A C 1
ATOM 1205 O O . ASP A 1 156 ? 15.644 -5.113 -4.980 1.00 76.81 156 ASP A O 1
ATOM 1209 N N . THR A 1 157 ? 17.789 -5.622 -4.539 1.00 76.94 157 THR A N 1
ATOM 1210 C CA . THR A 1 157 ? 17.594 -6.056 -3.148 1.00 76.94 157 THR A CA 1
ATOM 1211 C C . THR A 1 157 ? 16.855 -5.019 -2.297 1.00 76.94 157 THR A C 1
ATOM 1213 O O . THR A 1 157 ? 16.062 -5.384 -1.432 1.00 76.94 157 THR A O 1
ATOM 1216 N N . LEU A 1 158 ? 17.072 -3.721 -2.542 1.00 79.50 158 LEU A N 1
ATOM 1217 C CA . LEU A 1 158 ? 16.407 -2.647 -1.795 1.00 79.50 158 LEU A CA 1
ATOM 1218 C C . LEU A 1 158 ? 14.893 -2.622 -2.056 1.00 79.50 158 LEU A C 1
ATOM 1220 O O . LEU A 1 158 ? 14.100 -2.532 -1.118 1.00 79.50 158 LEU A O 1
ATOM 1224 N N . TYR A 1 159 ? 14.491 -2.774 -3.320 1.00 79.38 159 TYR A N 1
ATOM 1225 C CA . TYR A 1 159 ? 13.085 -2.842 -3.706 1.00 79.38 159 TYR A CA 1
ATOM 1226 C C . TYR A 1 159 ? 12.410 -4.092 -3.125 1.00 79.38 159 TYR A C 1
ATOM 1228 O O . TYR A 1 159 ? 11.296 -4.016 -2.597 1.00 79.38 159 TYR A O 1
ATOM 1236 N N . LEU A 1 160 ? 13.116 -5.230 -3.133 1.00 82.00 160 LEU A N 1
ATOM 1237 C CA . LEU A 1 160 ? 12.656 -6.472 -2.508 1.00 82.00 160 LEU A CA 1
ATOM 1238 C C . LEU A 1 160 ? 12.424 -6.310 -0.997 1.00 82.00 160 LEU A C 1
ATOM 1240 O O . LEU A 1 160 ? 11.386 -6.744 -0.490 1.00 82.00 160 LEU A O 1
ATOM 1244 N N . ILE A 1 161 ? 13.341 -5.659 -0.274 1.00 84.75 161 ILE A N 1
ATOM 1245 C CA . ILE A 1 161 ? 13.188 -5.389 1.165 1.00 84.75 161 ILE A CA 1
ATOM 1246 C C . ILE A 1 161 ? 11.941 -4.532 1.417 1.00 84.75 161 ILE A C 1
ATOM 1248 O O . ILE A 1 161 ? 11.096 -4.914 2.231 1.00 84.75 161 ILE A O 1
ATOM 1252 N N . ASN A 1 162 ? 11.775 -3.428 0.682 1.00 82.50 162 ASN A N 1
ATOM 1253 C CA . ASN A 1 162 ? 10.623 -2.531 0.828 1.00 82.50 162 ASN A CA 1
ATOM 1254 C C . ASN A 1 162 ? 9.291 -3.263 0.603 1.00 82.50 162 ASN A C 1
ATOM 1256 O O . ASN A 1 162 ? 8.362 -3.144 1.408 1.00 82.50 162 ASN A O 1
ATOM 1260 N N . VAL A 1 163 ? 9.195 -4.066 -0.463 1.00 83.31 163 VAL A N 1
ATOM 1261 C CA . VAL A 1 163 ? 7.967 -4.809 -0.783 1.00 83.31 163 VAL A CA 1
ATOM 1262 C C . VAL A 1 163 ? 7.663 -5.887 0.262 1.00 83.31 163 VAL A C 1
ATOM 1264 O O . VAL A 1 163 ? 6.497 -6.124 0.585 1.00 83.31 163 VAL A O 1
ATOM 1267 N N . THR A 1 164 ? 8.700 -6.504 0.832 1.00 88.19 164 THR A N 1
ATOM 1268 C CA . THR A 1 164 ? 8.570 -7.529 1.876 1.00 88.19 164 THR A CA 1
ATOM 1269 C C . THR A 1 164 ? 8.033 -6.924 3.169 1.00 88.19 164 THR A C 1
ATOM 1271 O O . THR A 1 164 ? 7.046 -7.419 3.719 1.00 88.19 164 THR A O 1
ATOM 1274 N N . VAL A 1 165 ? 8.624 -5.814 3.624 1.00 88.44 165 VAL A N 1
ATOM 1275 C CA . VAL A 1 165 ? 8.178 -5.088 4.825 1.00 88.44 165 VAL A CA 1
ATOM 1276 C C . VAL A 1 165 ? 6.733 -4.615 4.667 1.00 88.44 165 VAL A C 1
ATOM 1278 O O . VAL A 1 16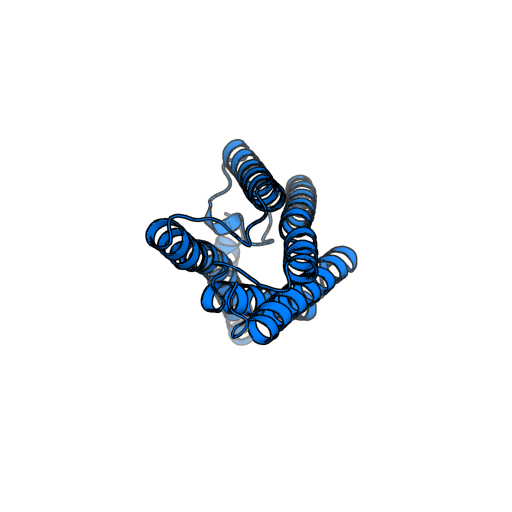5 ? 5.919 -4.785 5.578 1.00 88.44 165 VAL A O 1
ATOM 1281 N N . LEU A 1 166 ? 6.378 -4.082 3.496 1.00 85.81 166 LEU A N 1
ATOM 1282 C CA . LEU A 1 166 ? 5.015 -3.643 3.203 1.00 85.81 166 LEU A CA 1
ATOM 1283 C C . LEU A 1 166 ? 4.018 -4.811 3.200 1.00 85.81 166 LEU A C 1
ATOM 1285 O O . LEU A 1 166 ? 2.934 -4.691 3.774 1.00 85.81 166 LEU A O 1
ATOM 1289 N N . SER A 1 167 ? 4.365 -5.939 2.574 1.00 87.88 167 SER A N 1
ATOM 1290 C CA . SER A 1 167 ? 3.516 -7.139 2.555 1.00 87.88 167 SER A CA 1
ATOM 1291 C C . SER A 1 167 ? 3.271 -7.667 3.970 1.00 87.88 167 SER A C 1
ATOM 1293 O O . SER A 1 167 ? 2.136 -7.986 4.331 1.00 87.88 167 SER A O 1
ATOM 1295 N N . PHE A 1 168 ? 4.309 -7.673 4.808 1.00 90.81 168 PHE A N 1
ATOM 1296 C CA . PHE A 1 168 ? 4.194 -8.058 6.210 1.00 90.81 168 PHE A CA 1
ATOM 1297 C C . PHE A 1 168 ? 3.296 -7.100 7.007 1.00 90.81 168 PHE A C 1
ATOM 1299 O O . PHE A 1 168 ? 2.371 -7.544 7.686 1.00 90.81 168 PHE A O 1
ATOM 1306 N N . CYS A 1 169 ? 3.494 -5.784 6.875 1.00 90.56 169 CYS A N 1
ATOM 1307 C CA . CYS A 1 169 ? 2.672 -4.785 7.566 1.00 90.56 169 CYS A CA 1
ATOM 1308 C C . CYS A 1 169 ? 1.196 -4.847 7.140 1.00 90.56 169 CYS A C 1
ATOM 1310 O O . CYS A 1 169 ? 0.304 -4.785 7.986 1.00 90.56 169 CYS A O 1
ATOM 1312 N N . ASN A 1 170 ? 0.912 -5.019 5.846 1.00 89.56 170 ASN A N 1
ATOM 1313 C CA . ASN A 1 170 ? -0.461 -5.200 5.365 1.00 89.56 170 ASN A CA 1
ATOM 1314 C C . ASN A 1 170 ? -1.094 -6.490 5.905 1.00 89.56 170 ASN A C 1
ATOM 1316 O O . ASN A 1 170 ? -2.279 -6.491 6.246 1.00 89.56 170 ASN A O 1
ATOM 1320 N N . GLY A 1 171 ? -0.304 -7.556 6.059 1.00 89.81 171 GLY A N 1
ATOM 1321 C CA . GLY A 1 171 ? -0.728 -8.783 6.735 1.00 89.81 171 GLY A CA 1
ATOM 1322 C C . GLY A 1 171 ? -1.064 -8.556 8.209 1.00 89.81 171 GLY A C 1
ATOM 1323 O O . GLY A 1 171 ? -2.123 -8.983 8.669 1.00 89.81 171 GLY A O 1
ATOM 1324 N N . MET A 1 172 ? -0.224 -7.816 8.940 1.00 89.81 172 MET A N 1
ATOM 1325 C CA . MET A 1 172 ? -0.491 -7.451 10.337 1.00 89.81 172 MET A CA 1
ATOM 1326 C C . MET A 1 172 ? -1.772 -6.626 10.488 1.00 89.81 172 MET A C 1
ATOM 1328 O O . MET A 1 172 ? -2.578 -6.906 11.375 1.00 89.81 172 MET A O 1
ATOM 1332 N N . LEU A 1 173 ? -1.994 -5.637 9.618 1.00 89.00 173 LEU A N 1
ATOM 1333 C CA . LEU A 1 173 ? -3.221 -4.839 9.633 1.00 89.00 173 LEU A CA 1
ATOM 1334 C C . LEU A 1 173 ? -4.454 -5.713 9.370 1.00 89.00 173 LEU A C 1
ATOM 1336 O O . LEU A 1 173 ? -5.461 -5.590 10.066 1.00 89.00 173 LEU A O 1
ATOM 1340 N N . PHE A 1 174 ? -4.382 -6.608 8.382 1.00 90.25 174 PHE A N 1
ATOM 1341 C CA . PHE A 1 174 ? -5.476 -7.525 8.075 1.00 90.25 174 PHE A CA 1
ATOM 1342 C C . PHE A 1 174 ? -5.780 -8.463 9.250 1.00 90.25 174 PHE A C 1
ATOM 1344 O O . PHE A 1 174 ? -6.942 -8.622 9.628 1.00 90.25 174 PHE A O 1
ATOM 1351 N N . TYR A 1 175 ? -4.739 -9.003 9.889 1.00 90.00 175 TYR A N 1
ATOM 1352 C CA . TYR A 1 175 ? -4.873 -9.804 11.102 1.00 90.00 175 TYR A CA 1
ATOM 1353 C C . TYR A 1 175 ? -5.558 -9.026 12.233 1.00 90.00 175 TYR A C 1
ATOM 1355 O O . TYR A 1 175 ? -6.499 -9.534 12.843 1.00 90.00 175 TYR A O 1
ATOM 1363 N N . GLN A 1 176 ? -5.150 -7.777 12.485 1.00 89.50 176 GLN A N 1
ATOM 1364 C CA . GLN A 1 176 ? -5.800 -6.927 13.486 1.00 89.50 176 GLN A CA 1
ATOM 1365 C C . GLN A 1 176 ? -7.284 -6.708 13.175 1.00 89.50 176 GLN A C 1
ATOM 1367 O O . GLN A 1 176 ? -8.108 -6.770 14.084 1.00 89.50 176 GLN A O 1
ATOM 1372 N N . ILE A 1 177 ? -7.648 -6.499 11.908 1.00 87.31 177 ILE A N 1
ATOM 1373 C CA . ILE A 1 177 ? -9.056 -6.349 11.518 1.00 87.31 177 ILE A CA 1
ATOM 1374 C C . ILE A 1 177 ? -9.862 -7.600 11.838 1.00 87.31 177 ILE A C 1
ATOM 1376 O O . ILE A 1 177 ? -10.943 -7.482 12.406 1.00 87.31 177 ILE A O 1
ATOM 1380 N N . ILE A 1 178 ? -9.342 -8.786 11.517 1.00 87.19 178 ILE A N 1
ATOM 1381 C CA . ILE A 1 178 ? -10.014 -10.049 11.844 1.00 87.19 178 ILE A CA 1
ATOM 1382 C C . ILE A 1 178 ? -10.140 -10.204 13.364 1.00 87.19 178 ILE A C 1
ATOM 1384 O O . ILE A 1 178 ? -11.212 -10.537 13.865 1.00 87.19 178 ILE A O 1
ATOM 1388 N N . HIS A 1 179 ? -9.071 -9.919 14.109 1.00 86.81 179 HIS A N 1
ATOM 1389 C CA . HIS A 1 179 ? -9.042 -10.097 15.559 1.00 86.81 179 HIS A CA 1
ATOM 1390 C C . HIS A 1 179 ? -9.991 -9.142 16.305 1.00 86.81 179 HIS A C 1
ATOM 1392 O O . HIS A 1 179 ? -10.647 -9.538 17.269 1.00 86.81 179 HIS A O 1
ATOM 1398 N N . TYR A 1 180 ? -10.096 -7.888 15.862 1.00 83.25 180 TYR A N 1
ATOM 1399 C CA . TYR A 1 180 ? -10.969 -6.883 16.475 1.00 83.25 180 TYR A CA 1
ATOM 1400 C C . TYR A 1 180 ? -12.368 -6.805 15.833 1.00 83.25 180 TYR A C 1
ATOM 1402 O O . TYR A 1 180 ? -13.193 -6.028 16.313 1.00 83.25 180 TYR A O 1
ATOM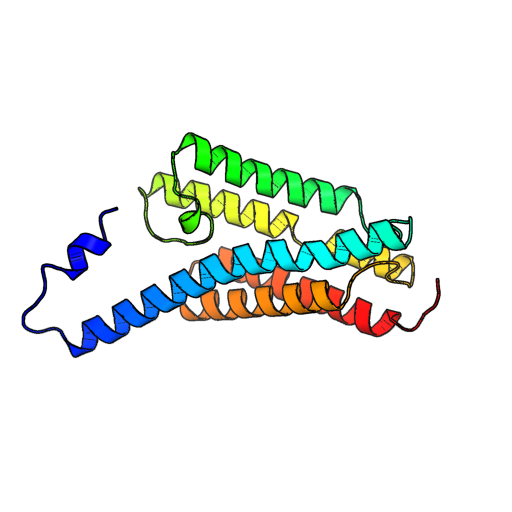 1410 N N . TRP A 1 181 ? -12.678 -7.631 14.820 1.00 74.88 181 TRP A N 1
ATOM 1411 C CA . TRP A 1 181 ? -13.934 -7.587 14.047 1.00 74.88 181 TRP A CA 1
ATOM 1412 C C . TRP A 1 181 ? -15.195 -7.625 14.921 1.00 74.88 181 TRP A C 1
ATOM 1414 O O . TRP A 1 181 ? -16.164 -6.918 14.655 1.00 74.88 181 TRP A O 1
ATOM 1424 N N . ASN A 1 182 ? -15.183 -8.447 15.973 1.00 66.94 182 ASN A N 1
ATOM 1425 C CA . ASN A 1 182 ? -16.339 -8.670 16.848 1.00 66.94 182 ASN A CA 1
ATOM 1426 C C . ASN A 1 182 ? -16.335 -7.824 18.128 1.00 66.94 182 ASN A C 1
ATOM 1428 O O . ASN A 1 182 ? -17.230 -7.978 18.962 1.00 66.94 182 ASN A O 1
ATOM 1432 N N . LYS A 1 183 ? -15.363 -6.923 18.315 1.00 59.75 183 LYS A N 1
ATOM 1433 C CA . LYS A 1 183 ? -15.364 -6.018 19.469 1.00 59.75 183 LYS A CA 1
ATOM 1434 C C . LYS A 1 183 ? -16.121 -4.746 19.105 1.00 59.75 183 LYS A C 1
ATOM 1436 O O . LYS A 1 183 ? -15.624 -3.913 18.347 1.00 59.75 183 LYS A O 1
ATOM 1441 N N . LYS A 1 184 ? -17.344 -4.611 19.634 1.00 43.75 184 LYS A N 1
ATOM 1442 C CA . LYS A 1 184 ? -18.111 -3.360 19.545 1.00 43.75 184 LYS A CA 1
ATOM 1443 C C . LYS A 1 184 ? -17.281 -2.218 20.143 1.00 43.75 184 LYS A C 1
ATOM 1445 O O . LYS A 1 184 ? -16.749 -2.367 21.242 1.00 43.75 184 LYS A O 1
ATOM 1450 N N . SER A 1 185 ? -17.162 -1.125 19.384 1.00 49.16 185 SER A N 1
ATOM 1451 C CA . SER A 1 185 ? -16.729 0.182 19.895 1.00 49.16 185 SER A CA 1
ATOM 1452 C C . SER A 1 185 ? -17.831 0.823 20.723 1.00 49.16 185 SER A C 1
ATOM 1454 O O . SER A 1 185 ? -19.017 0.518 20.466 1.00 49.16 185 SER A O 1
#

Radius of gyration: 19.33 Å; chains: 1; bounding box: 42×38×60 Å

Secondary structure (DSSP, 8-state):
--HHHHTTS--SS-HHHHHHHHHHHHHHHHHHHHHHHHHHHHHHHHHHHHHHHT--TT--HHHHHHHHHHHHHHHHHHHHTT--GGGTT----S-HHHHHHHHHHHHHHHHHT-THHHHHHHHHHTS-TT--HHHHHHHHHHHHHHHHHHHHHT--HHHHHHHHHHHHHHHHHHHHHHHHTT---